Protein AF-A0A3M1DGY9-F1 (afdb_monomer_lite)

Radius of gyration: 20.1 Å; chains: 1; bounding box: 58×41×52 Å

Foldseek 3Di:
DVLLVVCQVVFPVVCPDPVLKFKDFADWDQAWFFDADPVRHGPDTHRDPCVRCCVPPVDNTFGADDPPDDQLNQQLVQLVVSCVVVVHDDAAQEEEEEEADPDDPPDLQVLLLVLLVADDPAAGWEKEDALPQPDPLQVLLQVLCCVVVNFAEAEAEDEPPPPPDDDPSVPVSNVVSVVVQVVQVVVVHGSHRHNYYYYYYYDDASQVSSCVSVVHDHNYYMYINDPSCRQVVQSVSQVSNDDPHWYKYKYWDNCQVVFPSHDPPTDRHHTMMIIHTD

Secondary structure (DSSP, 8-state):
-HHHHTTGGG--TT---GGGSEEE---B----EEEE-TTS-EEEEE---HHHHHHHH--S--B---TT--HHHHHHHHHHHHHHHTT--S--SEEEEE---TT-SS-HHHHHHHHTT--S--EEEEEEEETT--S-HHHHHHHHHHHHH-S-EEEEEE-GGGGSS---HHHHHHHHHHHHHHHHHHTT--GGG-SEEEEEEEE--HHHHHHHHHT---SEEEEEE-GGGHHHHHHHHHHHH-SSS-EEEEEEE-GGGT--SS-TTS-----EEEEEE-

pLDDT: mean 71.38, std 17.64, range [25.98, 92.12]

Structure (mmCIF, N/CA/C/O backbone):
data_AF-A0A3M1DGY9-F1
#
_entry.id   AF-A0A3M1DGY9-F1
#
loop_
_atom_site.group_PDB
_atom_site.id
_atom_site.type_symbol
_atom_site.label_atom_id
_atom_site.label_alt_id
_atom_site.label_comp_id
_atom_site.label_asym_id
_atom_site.label_entity_id
_atom_site.label_seq_id
_atom_site.pdbx_PDB_ins_code
_atom_site.Cartn_x
_atom_site.Cartn_y
_atom_site.Cartn_z
_atom_site.occupancy
_atom_site.B_iso_or_equiv
_atom_site.auth_seq_id
_atom_site.auth_comp_id
_atom_site.auth_asym_id
_atom_site.auth_atom_id
_atom_site.pdbx_PDB_model_num
ATOM 1 N N . MET A 1 1 ? 8.106 -17.750 -7.209 1.00 28.86 1 MET A N 1
ATOM 2 C CA . MET A 1 1 ? 7.302 -18.811 -6.549 1.00 28.86 1 MET A CA 1
ATOM 3 C C . MET A 1 1 ? 7.517 -18.912 -5.036 1.00 28.86 1 MET A C 1
ATOM 5 O O . MET A 1 1 ? 6.523 -18.938 -4.327 1.00 28.86 1 MET A O 1
ATOM 9 N N . ALA A 1 2 ? 8.750 -18.928 -4.507 1.00 25.98 2 ALA A N 1
ATOM 10 C CA . ALA A 1 2 ? 8.983 -19.139 -3.065 1.00 25.98 2 ALA A CA 1
ATOM 11 C C . ALA A 1 2 ? 8.449 -18.021 -2.136 1.00 25.98 2 ALA A C 1
ATOM 13 O O . ALA A 1 2 ? 7.929 -18.325 -1.069 1.00 25.98 2 ALA A O 1
ATOM 14 N N . ALA A 1 3 ? 8.498 -16.747 -2.551 1.00 29.44 3 ALA A N 1
ATOM 15 C CA . ALA A 1 3 ? 7.950 -15.634 -1.760 1.00 29.44 3 ALA A CA 1
ATOM 16 C C . ALA A 1 3 ? 6.406 -15.625 -1.699 1.00 29.44 3 ALA A C 1
ATOM 18 O O . ALA A 1 3 ? 5.831 -15.159 -0.725 1.00 29.44 3 ALA A O 1
ATOM 19 N N . ILE A 1 4 ? 5.739 -16.192 -2.713 1.00 32.53 4 ILE A N 1
ATOM 20 C CA . ILE A 1 4 ? 4.270 -16.222 -2.847 1.00 32.53 4 ILE A CA 1
ATOM 21 C C . ILE A 1 4 ? 3.666 -17.394 -2.057 1.00 32.53 4 ILE A C 1
ATOM 23 O O . ILE A 1 4 ? 2.615 -17.250 -1.440 1.00 32.53 4 ILE A O 1
ATOM 27 N N . LEU A 1 5 ? 4.366 -18.533 -1.979 1.00 29.91 5 LEU A N 1
ATOM 28 C CA . LEU A 1 5 ? 3.960 -19.673 -1.142 1.00 29.91 5 LEU A CA 1
ATOM 29 C C . LEU A 1 5 ? 3.911 -19.329 0.358 1.00 29.91 5 LEU A C 1
ATOM 31 O O . LEU A 1 5 ? 3.117 -19.915 1.088 1.00 29.91 5 LEU A O 1
ATOM 35 N N . ALA A 1 6 ? 4.710 -18.358 0.812 1.00 34.09 6 ALA A N 1
ATOM 36 C CA . ALA A 1 6 ? 4.677 -17.876 2.193 1.00 34.09 6 ALA A CA 1
ATOM 37 C C . ALA A 1 6 ? 3.457 -16.981 2.506 1.00 34.09 6 ALA A C 1
ATOM 39 O O . ALA A 1 6 ? 3.065 -16.889 3.665 1.00 34.09 6 ALA A O 1
ATOM 40 N N . LEU A 1 7 ? 2.840 -16.354 1.493 1.00 39.00 7 LEU A N 1
ATOM 41 C CA . LEU A 1 7 ? 1.649 -15.506 1.650 1.00 39.00 7 LEU A CA 1
ATOM 42 C C . LEU A 1 7 ? 0.358 -16.322 1.785 1.00 39.00 7 LEU A C 1
ATOM 44 O O . LEU A 1 7 ? -0.551 -15.888 2.484 1.00 39.00 7 LEU A O 1
ATOM 48 N N . ALA A 1 8 ? 0.289 -17.520 1.192 1.00 39.06 8 ALA A N 1
ATOM 49 C CA . ALA A 1 8 ? -0.916 -18.358 1.187 1.00 39.06 8 ALA A CA 1
ATOM 50 C C . ALA A 1 8 ? -1.440 -18.733 2.582 1.00 39.06 8 ALA A C 1
ATOM 52 O O . ALA A 1 8 ? -2.638 -18.930 2.756 1.00 39.06 8 ALA A O 1
ATOM 53 N N . SER A 1 9 ? -0.561 -18.818 3.583 1.00 38.72 9 SER A N 1
ATOM 54 C CA . SER A 1 9 ? -0.932 -19.137 4.967 1.00 38.72 9 SER A CA 1
ATOM 55 C C . SER A 1 9 ? -1.488 -17.945 5.758 1.00 38.72 9 SER A C 1
ATOM 57 O O . SER A 1 9 ? -1.929 -18.136 6.888 1.00 38.72 9 SER A O 1
ATOM 59 N N . HIS A 1 10 ? -1.460 -16.737 5.184 1.00 46.88 10 HIS A N 1
ATOM 60 C CA . HIS A 1 10 ? -1.904 -15.483 5.807 1.00 46.88 10 HIS A CA 1
ATOM 61 C C . HIS A 1 10 ? -2.983 -14.759 4.980 1.00 46.88 10 HIS A C 1
ATOM 63 O O . HIS A 1 10 ? -3.322 -13.619 5.285 1.00 46.88 10 HIS A O 1
ATOM 69 N N . LEU A 1 11 ? -3.518 -15.391 3.929 1.00 44.31 11 LEU A N 1
ATOM 70 C CA . LEU A 1 11 ? -4.590 -14.806 3.128 1.00 44.31 11 LEU A CA 1
ATOM 71 C C . LEU A 1 11 ? -5.904 -14.778 3.938 1.00 44.31 11 LEU A C 1
ATOM 73 O O . LEU A 1 11 ? -6.247 -15.784 4.568 1.00 44.31 11 LEU A O 1
ATOM 77 N N . PRO A 1 12 ? -6.655 -13.659 3.940 1.00 45.09 12 PRO A N 1
ATOM 78 C CA . PRO A 1 12 ? -7.987 -13.623 4.535 1.00 45.09 12 PRO A CA 1
ATOM 79 C C . PRO A 1 12 ? -8.908 -14.638 3.840 1.00 45.09 12 PRO A C 1
ATOM 81 O O . PRO A 1 12 ? -8.746 -14.925 2.657 1.00 45.09 12 PRO A O 1
ATOM 84 N N . ALA A 1 13 ? -9.900 -15.169 4.565 1.00 44.44 13 ALA A N 1
ATOM 85 C CA . ALA A 1 13 ? -10.781 -16.255 4.103 1.00 44.44 13 ALA A CA 1
ATOM 86 C C . ALA A 1 13 ? -11.574 -15.956 2.805 1.00 44.44 13 ALA A C 1
ATOM 88 O O . ALA A 1 13 ? -12.206 -16.855 2.245 1.00 44.44 13 ALA A O 1
ATOM 89 N N . THR A 1 14 ? -11.561 -14.706 2.337 1.00 41.22 14 THR A N 1
ATOM 90 C CA . THR A 1 14 ? -12.157 -14.255 1.074 1.00 41.22 14 THR A CA 1
ATOM 91 C C . THR A 1 14 ? -11.274 -14.509 -0.152 1.00 41.22 14 THR A C 1
ATOM 93 O O . THR A 1 14 ? -11.821 -14.633 -1.243 1.00 41.22 14 THR A O 1
ATOM 96 N N . VAL A 1 15 ? -9.958 -14.694 0.010 1.00 38.66 15 VAL A N 1
ATOM 97 C CA . VAL A 1 15 ? -9.028 -15.090 -1.065 1.00 38.66 15 VAL A CA 1
ATOM 98 C C . VAL A 1 15 ? -8.783 -16.592 -0.941 1.00 38.66 15 VAL A C 1
ATOM 100 O O . VAL A 1 15 ? -8.065 -17.046 -0.049 1.00 38.66 15 VAL A O 1
ATOM 103 N N . ARG A 1 16 ? -9.457 -17.395 -1.772 1.00 42.09 16 ARG A N 1
ATOM 104 C CA . ARG A 1 16 ? -9.588 -18.842 -1.527 1.00 42.09 16 ARG A CA 1
ATOM 105 C C . ARG A 1 16 ? -8.387 -19.634 -2.026 1.00 42.09 16 ARG A C 1
ATOM 107 O O . ARG A 1 16 ? -8.105 -20.686 -1.456 1.00 42.09 16 ARG A O 1
ATOM 114 N N . THR A 1 17 ? -7.660 -19.144 -3.034 1.00 38.53 17 THR A N 1
ATOM 115 C CA . THR A 1 17 ? -6.402 -19.754 -3.502 1.00 38.53 17 THR A CA 1
ATOM 116 C C . THR A 1 17 ? -5.450 -18.714 -4.114 1.00 38.53 17 THR A C 1
ATOM 118 O O . THR A 1 17 ? -5.869 -17.632 -4.509 1.00 38.53 17 THR A O 1
ATOM 121 N N . ILE A 1 18 ? -4.155 -19.044 -4.245 1.00 40.16 18 ILE A N 1
ATOM 122 C CA . ILE A 1 18 ? -3.165 -18.235 -4.998 1.00 40.16 18 ILE A CA 1
ATOM 123 C C . ILE A 1 18 ? -3.617 -17.981 -6.455 1.00 40.16 18 ILE A C 1
ATOM 125 O O . ILE A 1 18 ? -3.163 -17.022 -7.074 1.00 40.16 18 ILE A O 1
ATOM 129 N N . GLU A 1 19 ? -4.515 -18.811 -6.994 1.00 37.75 19 GLU A N 1
ATOM 130 C CA . GLU A 1 19 ? -5.029 -18.732 -8.368 1.00 37.75 19 GLU A CA 1
ATOM 131 C C . GLU A 1 19 ? -5.915 -17.492 -8.608 1.00 37.75 19 GLU A C 1
ATOM 133 O O . GLU A 1 19 ? -6.067 -17.082 -9.757 1.00 37.75 19 GLU A O 1
ATOM 138 N N . ASP A 1 20 ? -6.395 -16.840 -7.537 1.00 43.94 20 ASP A N 1
ATOM 139 C CA . ASP A 1 20 ? -7.150 -15.578 -7.590 1.00 43.94 20 ASP A CA 1
ATOM 140 C C . ASP A 1 20 ? -6.247 -14.344 -7.844 1.00 43.94 20 ASP A C 1
ATOM 142 O O . ASP A 1 20 ? -6.743 -13.258 -8.150 1.00 43.94 20 ASP A O 1
ATOM 146 N N . ILE A 1 21 ? -4.916 -14.484 -7.716 1.00 51.25 21 ILE A N 1
ATOM 147 C CA . ILE A 1 21 ? -3.939 -13.407 -7.953 1.00 51.25 21 ILE A CA 1
ATOM 148 C C . ILE A 1 21 ? -3.463 -13.483 -9.399 1.00 51.25 21 ILE A C 1
ATOM 150 O O . ILE A 1 21 ? -2.668 -14.356 -9.758 1.00 51.25 21 ILE A O 1
ATOM 154 N N . ILE A 1 22 ? -3.898 -12.538 -10.234 1.00 53.75 22 ILE A N 1
ATOM 155 C CA . ILE A 1 22 ? -3.540 -12.577 -11.654 1.00 53.75 22 ILE A CA 1
ATOM 156 C C . ILE A 1 22 ? -2.384 -11.646 -11.972 1.00 53.75 22 ILE A C 1
ATOM 158 O O . ILE A 1 22 ? -2.516 -10.424 -11.947 1.00 53.75 22 ILE A O 1
ATOM 162 N N . GLU A 1 23 ? -1.258 -12.263 -12.328 1.00 54.09 23 GLU A N 1
ATOM 163 C CA . GLU A 1 23 ? -0.036 -11.581 -12.731 1.00 54.09 23 GLU A CA 1
ATOM 164 C C . GLU A 1 23 ? -0.118 -11.090 -14.185 1.00 54.09 23 GLU A C 1
ATOM 166 O O . GLU A 1 23 ? -0.581 -11.786 -15.103 1.00 54.09 23 GLU A O 1
ATOM 171 N N . ILE A 1 24 ? 0.369 -9.874 -14.416 1.00 50.56 24 ILE A N 1
ATOM 172 C CA . ILE A 1 24 ? 0.599 -9.329 -15.749 1.00 50.56 24 ILE A CA 1
ATOM 173 C C . ILE A 1 24 ? 2.067 -9.088 -15.944 1.00 50.56 24 ILE A C 1
ATOM 175 O O . ILE A 1 24 ? 2.745 -8.443 -15.148 1.00 50.56 24 ILE A O 1
ATOM 179 N N . VAL A 1 25 ? 2.526 -9.673 -17.038 1.00 43.44 25 VAL A N 1
ATOM 180 C CA . VAL A 1 25 ? 3.912 -9.981 -17.267 1.00 43.44 25 VAL A CA 1
ATOM 181 C C . VAL A 1 25 ? 4.252 -9.666 -18.711 1.00 43.44 25 VAL A C 1
ATOM 183 O O . VAL A 1 25 ? 3.783 -10.350 -19.618 1.00 43.44 25 VAL A O 1
ATOM 186 N N . ASN A 1 26 ? 5.109 -8.663 -18.900 1.00 38.91 26 ASN A N 1
ATOM 187 C CA . ASN A 1 26 ? 5.692 -8.327 -20.197 1.00 38.91 26 ASN A CA 1
ATOM 188 C C . ASN A 1 26 ? 7.094 -8.928 -20.391 1.00 38.91 26 ASN A C 1
ATOM 190 O O . ASN A 1 26 ? 7.531 -9.786 -19.618 1.00 38.91 26 ASN A O 1
ATOM 194 N N . GLU A 1 27 ? 7.725 -8.599 -21.519 1.00 36.91 27 GLU A N 1
ATOM 195 C CA . GLU A 1 27 ? 8.801 -9.355 -22.169 1.00 36.91 27 GLU A CA 1
ATOM 196 C C . GLU A 1 27 ? 10.150 -9.409 -21.419 1.00 36.91 27 GLU A C 1
ATOM 198 O O . GLU A 1 27 ? 10.508 -8.557 -20.599 1.00 36.91 27 GLU A O 1
ATOM 203 N N . ARG A 1 28 ? 10.926 -10.449 -21.752 1.00 44.56 28 ARG A N 1
ATOM 204 C CA . ARG A 1 28 ? 12.216 -10.826 -21.150 1.00 44.56 28 ARG A CA 1
ATOM 205 C C . ARG A 1 28 ? 13.351 -9.900 -21.592 1.00 44.56 28 ARG A C 1
ATOM 207 O O . ARG A 1 28 ? 13.593 -9.773 -22.787 1.00 44.56 28 ARG A O 1
ATOM 214 N N . HIS A 1 29 ? 14.119 -9.359 -20.644 1.00 42.72 29 HIS A N 1
ATOM 215 C CA . HIS A 1 29 ? 15.300 -8.542 -20.957 1.00 42.72 29 HIS A CA 1
ATOM 216 C C . HIS A 1 29 ? 16.497 -8.832 -20.031 1.00 42.72 29 HIS A C 1
ATOM 218 O O . HIS A 1 29 ? 16.381 -8.834 -18.802 1.00 42.72 29 HIS A O 1
ATOM 224 N N . GLY A 1 30 ? 17.681 -9.017 -20.627 1.00 40.84 30 GLY A N 1
ATOM 225 C CA . GLY A 1 30 ? 18.968 -9.048 -19.919 1.00 40.84 30 GLY A CA 1
ATOM 226 C C . GLY A 1 30 ? 19.451 -7.632 -19.579 1.00 40.84 30 GLY A C 1
ATOM 227 O O . GLY A 1 30 ? 19.295 -6.720 -20.383 1.00 40.84 30 GLY A O 1
ATOM 228 N N . GLY A 1 31 ? 19.993 -7.425 -18.374 1.00 45.50 31 GLY A N 1
ATOM 229 C CA . GLY A 1 31 ? 20.541 -6.133 -17.929 1.00 45.50 31 GLY A CA 1
ATOM 230 C C . GLY A 1 31 ? 22.064 -6.055 -18.035 1.00 45.50 31 GLY A C 1
ATOM 231 O O . GLY A 1 31 ? 22.749 -7.066 -17.899 1.00 45.50 31 GLY A O 1
ATOM 232 N N . VAL A 1 32 ? 22.590 -4.848 -18.244 1.00 45.50 32 VAL A N 1
ATOM 233 C CA . VAL A 1 32 ? 24.024 -4.519 -18.168 1.00 45.50 32 VAL A CA 1
ATOM 234 C C . VAL A 1 32 ? 24.266 -3.751 -16.860 1.00 45.50 32 VAL A C 1
ATOM 236 O O . VAL A 1 32 ? 23.439 -2.917 -16.510 1.00 45.50 32 VAL A O 1
ATOM 239 N N . GLN A 1 33 ? 25.353 -4.039 -16.135 1.00 48.16 33 GLN A N 1
ATOM 240 C CA . GLN A 1 33 ? 25.795 -3.282 -14.951 1.00 48.16 33 GLN A CA 1
ATOM 241 C C . GLN A 1 33 ? 27.160 -2.624 -15.220 1.00 48.16 33 GLN A C 1
ATOM 243 O O . GLN A 1 33 ? 27.853 -2.980 -16.176 1.00 48.16 33 GLN A O 1
ATOM 248 N N . HIS A 1 34 ? 27.589 -1.684 -14.381 1.00 43.75 34 HIS A N 1
ATOM 249 C CA . HIS A 1 34 ? 28.900 -1.039 -14.486 1.00 43.75 34 HIS A CA 1
ATOM 250 C C . HIS A 1 34 ? 29.688 -1.190 -13.168 1.00 43.75 34 HIS A C 1
ATOM 252 O O . HIS A 1 34 ? 29.138 -1.112 -12.082 1.00 43.75 34 HIS A O 1
ATOM 258 N N . GLN A 1 35 ? 30.996 -1.446 -13.240 1.00 44.69 35 GLN A N 1
ATOM 259 C CA . GLN A 1 35 ? 31.923 -1.420 -12.101 1.00 44.69 35 GLN A CA 1
ATOM 260 C C . GLN A 1 35 ? 32.601 -0.055 -12.018 1.00 44.69 35 GLN A C 1
ATOM 262 O O . GLN A 1 35 ? 33.102 0.434 -13.032 1.00 44.69 35 GLN A O 1
ATOM 267 N N . TYR A 1 36 ? 32.694 0.503 -10.811 1.00 43.31 36 TYR A N 1
ATOM 268 C CA . TYR A 1 36 ? 33.221 1.846 -10.550 1.00 43.31 36 TYR A CA 1
ATOM 269 C C . TYR A 1 36 ? 34.572 1.792 -9.848 1.00 43.31 36 TYR A C 1
ATOM 271 O O . TYR A 1 36 ? 34.866 0.870 -9.083 1.00 43.31 36 TYR A O 1
ATOM 279 N N . ALA A 1 37 ? 35.410 2.783 -10.124 1.00 44.56 37 ALA A N 1
ATOM 280 C CA . ALA A 1 37 ? 36.566 3.094 -9.304 1.00 44.56 37 ALA A CA 1
ATOM 281 C C . ALA A 1 37 ? 36.130 3.880 -8.045 1.00 44.56 37 ALA A C 1
ATOM 283 O O . ALA A 1 37 ? 35.026 4.423 -8.010 1.00 44.56 37 ALA A O 1
ATOM 284 N N . PRO A 1 38 ? 36.975 3.951 -6.998 1.00 42.12 38 PRO A N 1
ATOM 285 C CA . PRO A 1 38 ? 36.651 4.659 -5.752 1.00 42.12 38 PRO A CA 1
ATOM 286 C C . PRO A 1 38 ? 36.326 6.152 -5.919 1.00 42.12 38 PRO A C 1
ATOM 288 O O . PRO A 1 38 ? 35.745 6.748 -5.021 1.00 42.12 38 PRO A O 1
ATOM 291 N N . ASP A 1 39 ? 36.707 6.749 -7.049 1.00 52.81 39 ASP A N 1
ATOM 292 C CA . ASP A 1 39 ? 36.435 8.141 -7.418 1.00 52.81 39 ASP A CA 1
ATOM 293 C C . ASP A 1 39 ? 35.115 8.329 -8.192 1.00 52.81 39 ASP A C 1
ATOM 295 O O . ASP A 1 39 ? 34.809 9.437 -8.626 1.00 52.81 39 ASP A O 1
ATOM 299 N N . GLY A 1 40 ? 34.335 7.260 -8.382 1.00 41.16 40 GLY A N 1
ATOM 300 C CA . GLY A 1 40 ? 33.069 7.294 -9.114 1.00 41.16 40 GLY A CA 1
ATOM 301 C C . GLY A 1 40 ? 33.211 7.229 -10.638 1.00 41.16 40 GLY A C 1
ATOM 302 O O . GLY A 1 40 ? 32.208 7.333 -11.341 1.00 41.16 40 GLY A O 1
ATOM 303 N N . SER A 1 41 ? 34.414 7.020 -11.183 1.00 43.62 41 SER A N 1
ATOM 304 C CA . SER A 1 41 ? 34.592 6.794 -12.622 1.00 43.62 41 SER A CA 1
ATOM 305 C C . SER A 1 41 ? 34.248 5.350 -13.024 1.00 43.62 41 SER A C 1
ATOM 307 O O . SER A 1 41 ? 34.506 4.396 -12.284 1.00 43.62 41 SER A O 1
ATOM 309 N N . ILE A 1 42 ? 33.654 5.162 -14.212 1.00 48.12 42 ILE A N 1
ATOM 310 C CA . ILE A 1 42 ? 33.321 3.826 -14.736 1.00 48.12 42 ILE A CA 1
ATOM 311 C C . ILE A 1 42 ? 34.621 3.091 -15.073 1.00 48.12 42 ILE A C 1
ATOM 313 O O . ILE A 1 42 ? 35.317 3.425 -16.029 1.00 48.12 42 ILE A O 1
ATOM 317 N N . LYS A 1 43 ? 34.928 2.047 -14.304 1.00 46.06 43 LYS A N 1
ATOM 318 C CA . LYS A 1 43 ? 36.113 1.200 -14.474 1.00 46.06 43 LYS A CA 1
ATOM 319 C C . LYS A 1 43 ? 35.896 0.119 -15.529 1.00 46.06 43 LYS A C 1
ATOM 321 O O . LYS A 1 43 ? 36.828 -0.237 -16.249 1.00 46.06 43 LYS A O 1
ATOM 326 N N . LYS A 1 44 ? 34.684 -0.441 -15.603 1.00 51.53 44 LYS A N 1
ATOM 327 C CA . LYS A 1 44 ? 34.325 -1.480 -16.578 1.00 51.53 44 LYS A CA 1
ATOM 328 C C . LYS A 1 44 ? 32.812 -1.623 -16.696 1.00 51.53 44 LYS A C 1
ATOM 330 O O . LYS A 1 44 ? 32.147 -1.836 -15.694 1.00 51.53 44 LYS A O 1
ATOM 335 N N . THR A 1 45 ? 32.267 -1.618 -17.905 1.00 48.22 45 THR A N 1
ATOM 336 C CA . THR A 1 45 ? 30.906 -2.123 -18.139 1.00 48.22 45 THR A CA 1
ATOM 337 C C . THR A 1 45 ? 30.917 -3.643 -17.984 1.00 48.22 45 THR A C 1
ATOM 339 O O . THR A 1 45 ? 31.645 -4.340 -18.693 1.00 48.22 45 THR A O 1
ATOM 342 N N . VAL A 1 46 ? 30.159 -4.167 -17.027 1.00 55.50 46 VAL A N 1
ATOM 343 C CA . VAL A 1 46 ? 30.060 -5.595 -16.729 1.00 55.50 46 VAL A CA 1
ATOM 344 C C . VAL A 1 46 ? 28.617 -6.029 -16.908 1.00 55.50 46 VAL A C 1
ATOM 346 O O . VAL A 1 46 ? 27.765 -5.776 -16.069 1.00 55.50 46 VAL A O 1
ATOM 349 N N . THR A 1 47 ? 28.333 -6.762 -17.976 1.00 56.66 47 THR A N 1
ATOM 350 C CA . THR A 1 47 ? 27.110 -7.564 -18.024 1.00 56.66 47 THR A CA 1
ATOM 351 C C . THR A 1 47 ? 27.265 -8.690 -16.999 1.00 56.66 47 THR A C 1
ATOM 353 O O . THR A 1 47 ? 28.157 -9.530 -17.172 1.00 56.66 47 THR A O 1
ATOM 356 N N . PRO A 1 48 ? 26.478 -8.715 -15.908 1.00 61.62 48 PRO A N 1
ATOM 357 C CA . PRO A 1 48 ? 26.620 -9.748 -14.895 1.00 61.62 48 PRO A CA 1
ATOM 358 C C . PRO A 1 48 ? 26.303 -11.095 -15.534 1.00 61.62 48 PRO A C 1
ATOM 360 O O . PRO A 1 48 ? 25.333 -11.233 -16.281 1.00 61.62 48 PRO A O 1
ATOM 363 N N . THR A 1 49 ? 27.122 -12.108 -15.263 1.00 64.06 49 THR A N 1
ATOM 364 C CA . THR A 1 49 ? 26.813 -13.448 -15.762 1.00 64.06 49 THR A CA 1
ATOM 365 C C . THR A 1 49 ? 25.548 -13.955 -15.076 1.00 64.06 49 THR A C 1
ATOM 367 O O . THR A 1 49 ? 25.319 -13.678 -13.897 1.00 64.06 49 THR A O 1
ATOM 370 N N . ARG A 1 50 ? 24.744 -14.763 -15.778 1.00 65.75 50 ARG A N 1
ATOM 371 C CA . ARG A 1 50 ? 23.566 -15.431 -15.192 1.00 65.75 50 ARG A CA 1
ATOM 372 C C . ARG A 1 50 ? 23.897 -16.111 -13.857 1.00 65.75 50 ARG A C 1
ATOM 374 O O . ARG A 1 50 ? 23.116 -16.038 -12.919 1.00 65.75 50 ARG A O 1
ATOM 381 N N . ALA A 1 51 ? 25.079 -16.724 -13.750 1.00 66.69 51 ALA A N 1
ATOM 382 C CA . ALA A 1 51 ? 25.545 -17.362 -12.521 1.00 66.69 51 ALA A CA 1
ATOM 383 C C . ALA A 1 51 ? 25.737 -16.371 -11.357 1.00 66.69 51 ALA A C 1
ATOM 385 O O . ALA A 1 51 ? 25.396 -16.701 -10.226 1.00 66.69 51 ALA A O 1
ATOM 386 N N . ALA A 1 52 ? 26.246 -15.162 -11.614 1.00 66.62 52 ALA A N 1
ATOM 387 C CA . ALA A 1 52 ? 26.392 -14.126 -10.592 1.00 66.62 52 ALA A CA 1
ATOM 388 C C . ALA A 1 52 ? 25.030 -13.566 -10.152 1.00 66.62 52 ALA A C 1
ATOM 390 O O . ALA A 1 52 ? 24.782 -13.451 -8.953 1.00 66.62 52 ALA A O 1
ATOM 391 N N . ILE A 1 53 ? 24.128 -13.307 -11.106 1.00 65.50 53 ILE A N 1
ATOM 392 C CA . ILE A 1 53 ? 22.753 -12.850 -10.834 1.00 65.50 53 ILE A CA 1
ATOM 393 C C . ILE A 1 53 ? 22.022 -13.870 -9.952 1.00 65.50 53 ILE A C 1
ATOM 395 O O . ILE A 1 53 ? 21.484 -13.516 -8.904 1.00 65.50 53 ILE A O 1
ATOM 399 N N . MET A 1 54 ? 22.075 -15.151 -10.322 1.00 63.75 54 MET A N 1
ATOM 400 C CA . MET A 1 54 ? 21.465 -16.228 -9.542 1.00 63.75 54 MET A CA 1
ATOM 401 C C . MET A 1 54 ? 22.097 -16.379 -8.160 1.00 63.75 54 MET A C 1
ATOM 403 O O . MET A 1 54 ? 21.381 -16.531 -7.177 1.00 63.75 54 MET A O 1
ATOM 407 N N . LYS A 1 55 ? 23.430 -16.321 -8.063 1.00 69.50 55 LYS A N 1
ATOM 408 C CA . LYS A 1 55 ? 24.148 -16.519 -6.798 1.00 69.50 55 LYS A CA 1
ATOM 409 C C . LYS A 1 55 ? 23.840 -15.435 -5.765 1.00 69.50 55 LYS A C 1
ATOM 411 O O . LYS A 1 55 ? 23.724 -15.758 -4.588 1.00 69.50 55 LYS A O 1
ATOM 416 N N . PHE A 1 56 ? 23.771 -14.173 -6.186 1.00 62.06 56 PHE A N 1
ATOM 417 C CA . PHE A 1 56 ? 23.632 -13.045 -5.261 1.00 62.06 56 PHE A CA 1
ATOM 418 C C . PHE A 1 56 ? 22.189 -12.577 -5.082 1.00 62.06 56 PHE A C 1
ATOM 420 O O . PHE A 1 56 ? 21.844 -12.128 -3.995 1.00 62.06 56 PHE A O 1
ATOM 427 N N . MET A 1 57 ? 21.349 -12.694 -6.114 1.00 63.69 57 MET A N 1
ATOM 428 C CA . MET A 1 57 ? 19.980 -12.164 -6.088 1.00 63.69 57 MET A CA 1
ATOM 429 C C . MET A 1 57 ? 18.904 -13.242 -6.231 1.00 63.69 57 MET A C 1
ATOM 431 O O . MET A 1 57 ? 17.741 -12.969 -5.959 1.00 63.69 57 MET A O 1
ATOM 435 N N . GLY A 1 58 ? 19.252 -14.457 -6.672 1.00 64.56 58 GLY A N 1
ATOM 436 C CA . GLY A 1 58 ? 18.273 -15.526 -6.903 1.00 64.56 58 GLY A CA 1
ATOM 437 C C . GLY A 1 58 ? 17.281 -15.236 -8.037 1.00 64.56 58 GLY A C 1
ATOM 438 O O . GLY A 1 58 ? 16.236 -15.878 -8.110 1.00 64.56 58 GLY A O 1
ATOM 439 N N . VAL A 1 59 ? 17.584 -14.267 -8.906 1.00 64.12 59 VAL A N 1
ATOM 440 C CA . VAL A 1 59 ? 16.711 -13.846 -10.010 1.00 64.12 59 VAL A CA 1
ATOM 441 C C . VAL A 1 59 ? 17.050 -14.640 -11.268 1.00 64.12 59 VAL A C 1
ATOM 443 O O . VAL A 1 59 ? 18.104 -14.443 -11.870 1.00 64.12 59 VAL A O 1
ATOM 446 N N . GLU A 1 60 ? 16.146 -15.530 -11.674 1.00 61.19 60 GLU A N 1
ATOM 447 C CA . GLU A 1 60 ? 16.313 -16.334 -12.891 1.00 61.19 60 GLU A CA 1
ATOM 448 C C . GLU A 1 60 ? 15.835 -15.605 -14.146 1.00 61.19 60 GLU A C 1
ATOM 450 O O . GLU A 1 60 ? 16.505 -15.629 -15.179 1.00 61.19 60 GLU A O 1
ATOM 455 N N . GLU A 1 61 ? 14.704 -14.914 -14.036 1.00 60.53 61 GLU A N 1
ATOM 456 C CA . GLU A 1 61 ? 14.121 -14.099 -15.093 1.00 60.53 61 GLU A CA 1
ATOM 457 C C . GLU A 1 61 ? 13.611 -12.787 -14.496 1.00 60.53 61 GLU A C 1
ATOM 459 O O . GLU A 1 61 ? 13.130 -12.748 -13.362 1.00 60.53 61 GLU A O 1
ATOM 464 N N . ARG A 1 62 ? 13.697 -11.710 -15.281 1.00 68.94 62 ARG A N 1
ATOM 465 C CA . ARG A 1 62 ? 13.053 -10.429 -14.987 1.00 68.94 62 ARG A CA 1
ATOM 466 C C . ARG A 1 62 ? 12.340 -9.916 -16.227 1.00 68.94 62 ARG A C 1
ATOM 468 O O . ARG A 1 62 ? 12.725 -10.231 -17.358 1.00 68.94 62 ARG A O 1
ATOM 475 N N . ARG A 1 63 ? 11.310 -9.120 -15.993 1.00 69.00 63 ARG A N 1
ATOM 476 C CA . ARG A 1 63 ? 10.424 -8.575 -17.019 1.00 69.00 63 ARG A CA 1
ATOM 477 C C . ARG A 1 63 ? 10.475 -7.061 -16.956 1.00 69.00 63 ARG A C 1
ATOM 479 O O . ARG A 1 63 ? 10.677 -6.522 -15.874 1.00 69.00 63 ARG A O 1
ATOM 486 N N . ILE A 1 64 ? 10.381 -6.406 -18.106 1.00 69.38 64 ILE A N 1
ATOM 487 C CA . ILE A 1 64 ? 10.538 -4.952 -18.221 1.00 69.38 64 ILE A CA 1
ATOM 488 C C . ILE A 1 64 ? 9.319 -4.386 -18.940 1.00 69.38 64 ILE A C 1
ATOM 490 O O . ILE A 1 64 ? 8.928 -4.894 -19.992 1.00 69.38 64 ILE A O 1
ATOM 494 N N . ALA A 1 65 ? 8.728 -3.344 -18.365 1.00 67.94 65 ALA A N 1
ATOM 495 C CA . ALA A 1 65 ? 7.571 -2.658 -18.908 1.00 67.94 65 ALA A CA 1
ATOM 496 C C . ALA A 1 65 ? 7.948 -1.876 -20.175 1.00 67.94 65 ALA A C 1
ATOM 498 O O . ALA A 1 65 ? 8.913 -1.101 -20.192 1.00 67.94 65 ALA A O 1
ATOM 499 N N . GLY A 1 66 ? 7.154 -2.035 -21.232 1.00 71.12 66 GLY A N 1
ATOM 500 C CA . GLY A 1 66 ? 7.340 -1.355 -22.509 1.00 71.12 66 GLY A CA 1
ATOM 501 C C . GLY A 1 66 ? 7.200 0.164 -22.385 1.00 71.12 66 GLY A C 1
ATOM 502 O O . GLY A 1 66 ? 6.615 0.676 -21.438 1.00 71.12 66 GLY A O 1
ATOM 503 N N . LYS A 1 67 ? 7.707 0.921 -23.366 1.00 70.06 67 LYS A N 1
ATOM 504 C CA . LYS A 1 67 ? 7.805 2.398 -23.315 1.00 70.06 67 LYS A CA 1
ATOM 505 C C . LYS A 1 67 ? 6.480 3.134 -23.018 1.00 70.06 67 LYS A C 1
ATOM 507 O O . LYS A 1 67 ? 6.521 4.250 -22.515 1.00 70.06 67 LYS A O 1
ATOM 512 N N . GLY A 1 68 ? 5.332 2.536 -23.344 1.00 72.00 68 GLY A N 1
ATOM 513 C CA . GLY A 1 68 ? 3.998 3.099 -23.088 1.00 72.00 68 GLY A CA 1
ATOM 514 C C . GLY A 1 68 ? 3.320 2.609 -21.805 1.00 72.00 68 GLY A C 1
ATOM 515 O O . GLY A 1 68 ? 2.227 3.067 -21.497 1.00 72.00 68 GLY A O 1
ATOM 516 N N . GLU A 1 69 ? 3.936 1.687 -21.068 1.00 74.00 69 GLU A N 1
ATOM 517 C CA . GLU A 1 69 ? 3.333 1.088 -19.879 1.00 74.00 69 GLU A CA 1
ATOM 518 C C . GLU A 1 69 ? 3.740 1.836 -18.612 1.00 74.00 69 GLU A C 1
ATOM 520 O O . GLU A 1 69 ? 4.916 2.101 -18.384 1.00 74.00 69 GLU A O 1
ATOM 525 N N . SER A 1 70 ? 2.769 2.172 -17.777 1.00 81.88 70 SER A N 1
ATOM 526 C CA . SER A 1 70 ? 2.920 2.738 -16.436 1.00 81.88 70 SER A CA 1
ATOM 527 C C . SER A 1 70 ? 2.415 1.767 -15.364 1.00 81.88 70 SER A C 1
ATOM 529 O O . SER A 1 70 ? 1.696 0.813 -15.684 1.00 81.88 70 SER A O 1
ATOM 531 N N . ASN A 1 71 ? 2.695 2.069 -14.088 1.00 83.06 71 ASN A N 1
ATOM 532 C CA . ASN A 1 71 ? 2.083 1.379 -12.944 1.00 83.06 71 ASN A CA 1
ATOM 533 C C . ASN A 1 71 ? 0.551 1.302 -13.080 1.00 83.06 71 ASN A C 1
ATOM 535 O O . ASN A 1 71 ? -0.051 0.257 -12.855 1.00 83.06 71 ASN A O 1
ATOM 539 N N . ALA A 1 72 ? -0.093 2.383 -13.523 1.00 84.12 72 ALA A N 1
ATOM 540 C CA . ALA A 1 72 ? -1.540 2.388 -13.708 1.00 84.12 72 ALA A CA 1
ATOM 541 C C . ALA A 1 72 ? -1.995 1.451 -14.835 1.00 84.12 72 ALA A C 1
ATOM 543 O O . ALA A 1 72 ? -2.962 0.720 -14.661 1.00 84.12 72 ALA A O 1
ATOM 544 N N . SER A 1 73 ? -1.298 1.423 -15.976 1.00 83.06 73 SER A N 1
ATOM 545 C CA . SER A 1 73 ? -1.685 0.551 -17.097 1.00 83.06 73 SER A CA 1
ATOM 546 C C . SER A 1 73 ? -1.476 -0.939 -16.802 1.00 83.06 73 SER A C 1
ATOM 548 O O . SER A 1 73 ? -2.333 -1.759 -17.129 1.00 83.06 73 SER A O 1
ATOM 550 N N . LEU A 1 74 ? -0.376 -1.296 -16.127 1.00 79.62 74 LEU A N 1
ATOM 551 C CA . LEU A 1 74 ? -0.115 -2.673 -15.712 1.00 79.62 74 LEU A CA 1
ATOM 552 C C . LEU A 1 74 ? -1.133 -3.104 -14.646 1.00 79.62 74 LEU A C 1
ATOM 554 O O . LEU A 1 74 ? -1.732 -4.176 -14.757 1.00 79.62 74 LEU A O 1
ATOM 558 N N . GLY A 1 75 ? -1.396 -2.230 -13.669 1.00 81.00 75 GLY A N 1
ATOM 559 C CA . GLY A 1 75 ? -2.424 -2.434 -12.654 1.00 81.00 75 GLY A CA 1
ATOM 560 C C . GLY A 1 75 ? -3.839 -2.557 -13.228 1.00 81.00 75 GLY A C 1
ATOM 561 O O . GLY A 1 75 ? -4.588 -3.436 -12.808 1.00 81.00 75 GLY A O 1
ATOM 562 N N . TYR A 1 76 ? -4.191 -1.750 -14.232 1.00 86.56 76 TYR A N 1
ATOM 563 C CA . TYR A 1 76 ? -5.463 -1.828 -14.958 1.00 86.56 76 TYR A CA 1
ATOM 564 C C . TYR A 1 76 ? -5.670 -3.206 -15.568 1.00 86.56 76 TYR A C 1
ATOM 566 O O . TYR A 1 76 ? -6.694 -3.847 -15.332 1.00 86.56 76 TYR A O 1
ATOM 574 N N . HIS A 1 77 ? -4.684 -3.689 -16.319 1.00 81.56 77 HIS A N 1
ATOM 575 C CA . HIS A 1 77 ? -4.802 -4.994 -16.936 1.00 81.56 77 HIS A CA 1
ATOM 576 C C . HIS A 1 77 ? -4.930 -6.086 -15.854 1.00 81.56 77 HIS A C 1
ATOM 578 O O . HIS A 1 77 ? -5.719 -7.019 -16.022 1.00 81.56 77 HIS A O 1
ATOM 584 N N . ALA A 1 78 ? -4.188 -5.982 -14.740 1.00 80.75 78 ALA A N 1
ATOM 585 C CA . ALA A 1 78 ? -4.232 -6.974 -13.664 1.00 80.75 78 ALA A CA 1
ATOM 586 C C . ALA A 1 78 ? -5.624 -7.005 -13.026 1.00 80.75 78 ALA A C 1
ATOM 588 O O . ALA A 1 78 ? -6.216 -8.073 -12.872 1.00 80.75 78 ALA A O 1
ATOM 589 N N . ALA A 1 79 ? -6.188 -5.825 -12.768 1.00 84.19 79 ALA A N 1
ATOM 590 C CA . ALA A 1 79 ? -7.546 -5.662 -12.278 1.00 84.19 79 ALA A CA 1
ATOM 591 C C . ALA A 1 79 ? -8.595 -6.249 -13.230 1.00 84.19 79 ALA A C 1
ATOM 593 O O . ALA A 1 79 ? -9.480 -6.974 -12.780 1.00 84.19 79 ALA A O 1
ATOM 594 N N . GLN A 1 80 ? -8.488 -6.005 -14.543 1.00 85.12 80 GLN A N 1
ATOM 595 C CA . GLN A 1 80 ? -9.402 -6.598 -15.526 1.00 85.12 80 GLN A CA 1
ATOM 596 C C . GLN A 1 80 ? -9.389 -8.121 -15.464 1.00 85.12 80 GLN A C 1
ATOM 598 O O . GLN A 1 80 ? -10.446 -8.752 -15.496 1.00 85.12 80 GLN A O 1
ATOM 603 N N . LYS A 1 81 ? -8.197 -8.716 -15.373 1.00 80.75 81 LYS A N 1
ATOM 604 C CA . LYS A 1 81 ? -8.083 -10.166 -15.281 1.00 80.75 81 LYS A CA 1
ATOM 605 C C . LYS A 1 81 ? -8.667 -10.685 -13.968 1.00 80.75 81 LYS A C 1
ATOM 607 O O . LYS A 1 81 ? -9.424 -11.647 -14.020 1.00 80.75 81 LYS A O 1
ATOM 612 N N . ALA A 1 82 ? -8.377 -10.041 -12.833 1.00 80.81 82 ALA A N 1
ATOM 613 C CA . ALA A 1 82 ? -8.937 -10.409 -11.529 1.00 80.81 82 ALA A CA 1
ATOM 614 C C . ALA A 1 82 ? -10.476 -10.361 -11.529 1.00 80.81 82 ALA A C 1
ATOM 616 O O . ALA A 1 82 ? -11.128 -11.313 -11.105 1.00 80.81 82 ALA A O 1
ATOM 617 N N . LEU A 1 83 ? -11.067 -9.302 -12.092 1.00 84.19 83 LEU A N 1
ATOM 618 C CA . LEU A 1 83 ? -12.520 -9.173 -12.247 1.00 84.19 83 LEU A CA 1
ATOM 619 C C . LEU A 1 83 ? -13.109 -10.263 -13.153 1.00 84.19 83 LEU A C 1
ATOM 621 O O . LEU A 1 83 ? -14.120 -10.874 -12.805 1.00 84.19 83 LEU A O 1
ATOM 625 N N . ALA A 1 84 ? -12.469 -10.532 -14.296 1.00 84.19 84 ALA A N 1
ATOM 626 C CA . ALA A 1 84 ? -12.905 -11.570 -15.226 1.00 84.19 84 ALA A CA 1
ATOM 627 C C . ALA A 1 84 ? -12.829 -12.971 -14.601 1.00 84.19 84 ALA A C 1
ATOM 629 O O . ALA A 1 84 ? -13.748 -13.768 -14.771 1.00 84.19 84 ALA A O 1
ATOM 630 N N . HIS A 1 85 ? -11.766 -13.254 -13.848 1.00 80.19 85 HIS A N 1
ATOM 631 C CA . HIS A 1 85 ? -11.585 -14.514 -13.132 1.00 80.19 85 HIS A CA 1
ATOM 632 C C . HIS A 1 85 ? -12.628 -14.715 -12.035 1.00 80.19 85 HIS A C 1
ATOM 634 O O . HIS A 1 85 ? -13.218 -15.788 -11.944 1.00 80.19 85 HIS A O 1
ATOM 640 N N . ALA A 1 86 ? -12.932 -13.661 -11.274 1.00 81.19 86 ALA A N 1
ATOM 641 C CA . ALA A 1 86 ? -14.001 -13.677 -10.282 1.00 81.19 86 ALA A CA 1
ATOM 642 C C . ALA A 1 86 ? -15.411 -13.752 -10.904 1.00 81.19 86 ALA A C 1
ATOM 644 O O . ALA A 1 86 ? -16.393 -13.929 -10.181 1.00 81.19 86 ALA A O 1
ATOM 645 N N . GLY A 1 87 ? -15.544 -13.568 -12.225 1.00 87.38 87 GLY A N 1
ATOM 646 C CA . GLY A 1 87 ? -16.838 -13.437 -12.895 1.00 87.38 87 GLY A CA 1
ATOM 647 C C . GLY A 1 87 ? -17.664 -12.259 -12.361 1.00 87.38 87 GLY A C 1
ATOM 648 O O . GLY A 1 87 ? -18.894 -12.315 -12.377 1.00 87.38 87 GLY A O 1
ATOM 649 N N . TYR A 1 88 ? -17.005 -11.214 -11.844 1.00 86.25 88 TYR A N 1
ATOM 650 C CA . TYR A 1 88 ? -17.651 -10.126 -11.113 1.00 86.25 88 TYR A CA 1
ATOM 651 C C . TYR A 1 88 ? -17.787 -8.866 -11.973 1.00 86.25 88 TYR A C 1
ATOM 653 O O . TYR A 1 88 ? -16.800 -8.296 -12.433 1.00 86.25 88 TYR A O 1
ATOM 661 N N . ALA A 1 89 ? -19.025 -8.404 -12.148 1.00 87.69 89 ALA A N 1
ATOM 662 C CA . ALA A 1 89 ? -19.366 -7.171 -12.870 1.00 87.69 89 ALA A CA 1
ATOM 663 C C . ALA A 1 89 ? -20.194 -6.193 -12.011 1.00 87.69 89 ALA A C 1
ATOM 665 O O . ALA A 1 89 ? -20.834 -5.279 -12.530 1.00 87.69 89 ALA A O 1
ATOM 666 N N . GLY A 1 90 ? -20.244 -6.432 -10.697 1.00 88.06 90 GLY A N 1
ATOM 667 C CA . GLY A 1 90 ? -20.986 -5.609 -9.750 1.00 88.06 90 GLY A CA 1
ATOM 668 C C . GLY A 1 90 ? -20.227 -4.346 -9.318 1.00 88.06 90 GLY A C 1
ATOM 669 O O . GLY A 1 90 ? -19.093 -4.114 -9.737 1.00 88.06 90 GLY A O 1
ATOM 670 N N . PRO A 1 91 ? -20.838 -3.518 -8.456 1.00 87.62 91 PRO A N 1
ATOM 671 C CA . PRO A 1 91 ? -20.162 -2.371 -7.847 1.00 87.62 91 PRO A CA 1
ATOM 672 C C . PRO A 1 91 ? -18.977 -2.803 -6.967 1.00 87.62 91 PRO A C 1
ATOM 674 O O . PRO A 1 91 ? -18.980 -3.901 -6.417 1.00 87.62 91 PRO A O 1
ATOM 677 N N . ILE A 1 92 ? -17.987 -1.923 -6.815 1.00 88.12 92 ILE A N 1
ATOM 678 C CA . ILE A 1 92 ? -16.783 -2.112 -5.989 1.00 88.12 92 ILE A CA 1
ATOM 679 C C . ILE A 1 92 ? -16.764 -0.984 -4.949 1.00 88.12 92 ILE A C 1
ATOM 681 O O . ILE A 1 92 ? -16.990 0.177 -5.305 1.00 88.12 92 ILE A O 1
ATOM 685 N N . ASP A 1 93 ? -16.527 -1.306 -3.675 1.00 86.62 93 ASP A N 1
ATOM 686 C CA . ASP A 1 93 ? -16.532 -0.303 -2.595 1.00 86.62 93 ASP A CA 1
ATOM 687 C C . ASP A 1 93 ? -15.267 0.568 -2.626 1.00 86.62 93 ASP A C 1
ATOM 689 O O . ASP A 1 93 ? -15.327 1.783 -2.378 1.00 86.62 93 ASP A O 1
ATOM 693 N N . GLY A 1 94 ? -14.133 -0.025 -3.007 1.00 87.25 94 GLY A N 1
ATOM 694 C CA . GLY A 1 94 ? -12.877 0.697 -3.134 1.00 87.25 94 GLY A CA 1
ATOM 695 C C . GLY A 1 94 ? -11.764 -0.002 -3.907 1.00 87.25 94 GLY A C 1
ATOM 696 O O . GLY A 1 94 ? -11.802 -1.210 -4.130 1.00 87.25 94 GLY A O 1
ATOM 697 N N . THR A 1 95 ? -10.748 0.782 -4.272 1.00 88.06 95 THR A N 1
ATOM 698 C CA . THR A 1 95 ? -9.518 0.321 -4.929 1.00 88.06 95 THR A CA 1
ATOM 699 C C . THR A 1 95 ? -8.298 0.658 -4.077 1.00 88.06 95 THR A C 1
ATOM 701 O O . THR A 1 95 ? -8.040 1.823 -3.775 1.00 88.06 95 THR A O 1
ATOM 704 N N . ILE A 1 96 ? -7.507 -0.346 -3.713 1.00 90.38 96 ILE A N 1
ATOM 705 C CA . ILE A 1 96 ? -6.246 -0.169 -2.988 1.00 90.38 96 ILE A CA 1
ATOM 706 C C . ILE A 1 96 ? -5.110 -0.551 -3.927 1.00 90.38 96 ILE A C 1
ATOM 708 O O . ILE A 1 96 ? -5.010 -1.712 -4.319 1.00 90.38 96 ILE A O 1
ATOM 712 N N . CYS A 1 97 ? -4.240 0.397 -4.272 1.00 87.38 97 CYS A N 1
ATOM 713 C CA . CYS A 1 97 ? -3.042 0.093 -5.048 1.00 87.38 97 CYS A CA 1
ATOM 714 C C . CYS A 1 97 ? -1.810 0.047 -4.140 1.00 87.38 97 CYS A C 1
ATOM 716 O O . CYS A 1 97 ? -1.441 1.023 -3.507 1.00 87.38 97 CYS A O 1
ATOM 718 N N . THR A 1 98 ? -1.125 -1.078 -4.055 1.00 88.06 98 THR A N 1
ATOM 719 C CA . THR A 1 98 ? 0.087 -1.226 -3.254 1.00 88.06 98 THR A CA 1
ATOM 720 C C . THR A 1 98 ? 1.289 -1.000 -4.160 1.00 88.06 98 THR A C 1
ATOM 722 O O . THR A 1 98 ? 1.499 -1.766 -5.104 1.00 88.06 98 THR A O 1
ATOM 725 N N . THR A 1 99 ? 2.057 0.051 -3.885 1.00 82.12 99 THR A N 1
ATOM 726 C CA . THR A 1 99 ? 3.165 0.494 -4.736 1.00 82.12 99 THR A CA 1
ATOM 727 C C . THR A 1 99 ? 4.327 1.036 -3.907 1.00 82.12 99 THR A C 1
ATOM 729 O O . THR A 1 99 ? 4.146 1.541 -2.803 1.00 82.12 99 THR A O 1
ATOM 732 N N . VAL A 1 100 ? 5.544 0.955 -4.411 1.00 73.38 100 VAL A N 1
ATOM 733 C CA . VAL A 1 100 ? 6.707 1.677 -3.923 1.00 73.38 100 VAL A CA 1
ATOM 734 C C . VAL A 1 100 ? 6.560 3.152 -4.298 1.00 73.38 100 VAL A C 1
ATOM 736 O O . VAL A 1 100 ? 6.588 3.528 -5.464 1.00 73.38 100 VAL A O 1
ATOM 739 N N . ALA A 1 101 ? 6.372 4.031 -3.313 1.00 60.66 101 ALA A N 1
ATOM 740 C CA . ALA A 1 101 ? 6.486 5.458 -3.598 1.00 60.66 101 ALA A CA 1
ATOM 741 C C . ALA A 1 101 ? 7.910 5.742 -4.093 1.00 60.66 101 ALA A C 1
ATOM 743 O O . ALA A 1 101 ? 8.885 5.380 -3.428 1.00 60.66 101 ALA A O 1
ATOM 744 N N . THR A 1 102 ? 8.042 6.437 -5.220 1.00 50.97 102 THR A N 1
ATOM 745 C CA . THR A 1 102 ? 9.311 7.059 -5.598 1.00 50.97 102 THR A CA 1
ATOM 746 C C . THR A 1 102 ? 9.670 8.090 -4.521 1.00 50.97 102 THR A C 1
ATOM 748 O O . THR A 1 102 ? 8.992 9.113 -4.408 1.00 50.97 102 THR A O 1
ATOM 751 N N . GLY A 1 103 ? 10.699 7.826 -3.706 1.00 49.41 103 GLY A N 1
ATOM 752 C CA . GLY A 1 103 ? 11.385 8.884 -2.952 1.00 49.41 103 GLY A CA 1
ATOM 753 C C . GLY A 1 103 ? 11.650 8.705 -1.455 1.00 49.41 103 GLY A C 1
ATOM 754 O O . GLY A 1 103 ? 12.440 9.482 -0.940 1.00 49.41 103 GLY A O 1
ATOM 755 N N . THR A 1 104 ? 11.105 7.723 -0.729 1.00 54.28 104 THR A N 1
ATOM 756 C CA . THR A 1 104 ? 11.392 7.628 0.724 1.00 54.28 104 THR A CA 1
ATOM 757 C C . THR A 1 104 ? 11.404 6.196 1.246 1.00 54.28 104 THR A C 1
ATOM 759 O O . THR A 1 104 ? 10.392 5.660 1.695 1.00 54.28 104 THR A O 1
ATOM 762 N N . TYR A 1 105 ? 12.596 5.595 1.237 1.00 59.59 105 TYR A N 1
ATOM 763 C CA . TYR A 1 105 ? 12.912 4.396 2.011 1.00 59.59 105 TYR A CA 1
ATOM 764 C C . TYR A 1 105 ? 13.924 4.734 3.115 1.00 59.59 105 TYR A C 1
ATOM 766 O O . TYR A 1 105 ? 14.957 5.338 2.824 1.00 59.59 105 TYR A O 1
ATOM 774 N N . PRO A 1 106 ? 13.681 4.341 4.381 1.00 65.62 106 PRO A N 1
ATOM 775 C CA . PRO A 1 106 ? 12.440 3.766 4.919 1.00 65.62 106 PRO A CA 1
ATOM 776 C C . PRO A 1 106 ? 11.278 4.778 4.913 1.00 65.62 106 PRO A C 1
ATOM 778 O O . PRO A 1 106 ? 11.524 5.981 4.846 1.00 65.62 106 PRO A O 1
ATOM 781 N N . SER A 1 107 ? 10.039 4.282 5.018 1.00 75.12 107 SER A N 1
ATOM 782 C CA . SER A 1 107 ? 8.825 5.114 5.027 1.00 75.12 107 SER A CA 1
ATOM 783 C C . SER A 1 107 ? 8.832 6.141 6.170 1.00 75.12 107 SER A C 1
ATOM 785 O O . SER A 1 107 ? 9.473 5.930 7.211 1.00 75.12 107 SER A O 1
ATOM 787 N N . ASN A 1 108 ? 8.100 7.243 6.016 1.00 76.00 108 ASN A N 1
ATOM 788 C CA . ASN A 1 108 ? 7.994 8.271 7.049 1.00 76.00 108 ASN A CA 1
ATOM 789 C C . ASN A 1 108 ? 7.324 7.727 8.317 1.00 76.00 108 ASN A C 1
ATOM 791 O O . ASN A 1 108 ? 7.799 8.014 9.416 1.00 76.00 108 ASN A O 1
ATOM 795 N N . ALA A 1 109 ? 6.321 6.849 8.204 1.00 79.75 109 ALA A N 1
ATOM 796 C CA . ALA A 1 109 ? 5.733 6.160 9.354 1.00 79.75 109 ALA A CA 1
ATOM 797 C C . ALA A 1 109 ? 6.782 5.361 10.146 1.00 79.75 109 ALA A C 1
ATOM 799 O O . ALA A 1 109 ? 6.800 5.407 11.378 1.00 79.75 109 ALA A O 1
ATOM 800 N N . ALA A 1 110 ? 7.702 4.673 9.461 1.00 80.00 110 ALA A N 1
ATOM 801 C CA . ALA A 1 110 ? 8.785 3.937 10.111 1.00 80.00 110 ALA A CA 1
ATOM 802 C C . ALA A 1 110 ? 9.817 4.870 10.775 1.00 80.00 110 ALA A C 1
ATOM 804 O O . ALA A 1 110 ? 10.312 4.578 11.869 1.00 80.00 110 ALA A O 1
ATOM 805 N N . ARG A 1 111 ? 10.127 6.012 10.146 1.00 80.69 111 ARG A N 1
ATOM 806 C CA . ARG A 1 111 ? 11.005 7.048 10.718 1.00 80.69 111 ARG A CA 1
ATOM 807 C C . ARG A 1 111 ? 10.391 7.666 11.975 1.00 80.69 111 ARG A C 1
ATOM 809 O O . ARG A 1 111 ? 11.072 7.749 12.997 1.00 80.69 111 ARG A O 1
ATOM 816 N N . LEU A 1 112 ? 9.104 8.008 11.932 1.00 79.56 112 LEU A N 1
ATOM 817 C CA . LEU A 1 112 ? 8.346 8.514 13.078 1.00 79.56 112 LEU A CA 1
ATOM 818 C C . LEU A 1 112 ? 8.265 7.476 14.195 1.00 79.56 112 LEU A C 1
ATOM 820 O O . LEU A 1 112 ? 8.536 7.807 15.346 1.00 79.56 112 LEU A O 1
ATOM 824 N N . HIS A 1 113 ? 7.987 6.211 13.871 1.00 82.25 113 HIS A N 1
ATOM 825 C CA . HIS A 1 113 ? 7.992 5.136 14.863 1.00 82.25 113 HIS A CA 1
ATOM 826 C C . HIS A 1 113 ? 9.324 5.076 15.627 1.00 82.25 113 HIS A C 1
ATOM 828 O O . HIS A 1 113 ? 9.346 5.027 16.859 1.00 82.25 113 HIS A O 1
ATOM 834 N N . ARG A 1 114 ? 10.446 5.141 14.897 1.00 81.75 114 ARG A N 1
ATOM 835 C CA . ARG A 1 114 ? 11.786 5.157 15.493 1.00 81.75 114 ARG A CA 1
ATOM 836 C C . ARG A 1 114 ? 12.020 6.399 16.357 1.00 81.75 114 ARG A C 1
ATOM 838 O O . ARG A 1 114 ? 12.595 6.274 17.436 1.00 81.75 114 ARG A O 1
ATOM 845 N N . ALA A 1 115 ? 11.594 7.571 15.891 1.00 81.75 115 ALA A N 1
ATOM 846 C CA . ALA A 1 115 ? 11.761 8.838 16.603 1.00 81.75 115 ALA A CA 1
ATOM 847 C C . ALA A 1 115 ? 10.901 8.931 17.878 1.00 81.75 115 ALA A C 1
ATOM 849 O O . ALA A 1 115 ? 11.302 9.566 18.847 1.00 81.75 115 ALA A O 1
ATOM 850 N N . LEU A 1 116 ? 9.755 8.249 17.918 1.00 80.81 116 LEU A N 1
ATOM 851 C CA . LEU A 1 116 ? 8.882 8.162 19.095 1.00 80.81 116 LEU A CA 1
ATOM 852 C C . LEU A 1 116 ? 9.359 7.120 20.130 1.00 80.81 116 LEU A C 1
ATOM 854 O O . LEU A 1 116 ? 8.633 6.814 21.076 1.00 80.81 116 LEU A O 1
ATOM 858 N N . HIS A 1 117 ? 10.576 6.580 19.966 1.00 70.12 117 HIS A N 1
ATOM 859 C CA . HIS A 1 117 ? 11.230 5.638 20.884 1.00 70.12 117 HIS A CA 1
ATOM 860 C C . HIS A 1 117 ? 10.393 4.386 21.219 1.00 70.12 117 HIS A C 1
ATOM 862 O O . HIS A 1 117 ? 10.544 3.790 22.287 1.00 70.12 117 HIS A O 1
ATOM 868 N N . GLY A 1 118 ? 9.520 3.958 20.303 1.00 57.69 118 GLY A N 1
ATOM 869 C CA . GLY A 1 118 ? 8.689 2.773 20.485 1.00 57.69 118 GLY A CA 1
ATOM 870 C C . GLY A 1 118 ? 9.492 1.473 20.371 1.00 57.69 118 GLY A C 1
ATOM 871 O O . GLY A 1 118 ? 10.248 1.268 19.420 1.00 57.69 118 GLY A O 1
ATOM 872 N N . LYS A 1 119 ? 9.300 0.549 21.321 1.00 59.69 119 LYS A N 1
ATOM 873 C CA . LYS A 1 119 ? 9.553 -0.884 21.105 1.00 59.69 119 LYS A CA 1
ATOM 874 C C . LYS A 1 119 ? 8.231 -1.640 21.186 1.00 59.69 119 LYS A C 1
ATOM 876 O O . LYS A 1 119 ? 7.694 -1.787 22.278 1.00 59.69 119 LYS A O 1
ATOM 881 N N . LYS A 1 120 ? 7.755 -2.118 20.030 1.00 59.94 120 LYS A N 1
ATOM 882 C CA . LYS A 1 120 ? 6.763 -3.186 19.786 1.00 59.94 120 LYS A CA 1
ATOM 883 C C . LYS A 1 120 ? 6.640 -3.395 18.267 1.00 59.94 120 LYS A C 1
ATOM 885 O O . LYS A 1 120 ? 7.074 -2.546 17.493 1.00 59.94 120 LYS A O 1
ATOM 890 N N . HIS A 1 121 ? 6.066 -4.520 17.843 1.00 61.69 121 HIS A N 1
ATOM 891 C CA . HIS A 1 121 ? 5.653 -4.749 16.455 1.00 61.69 121 HIS A CA 1
ATOM 892 C C . HIS A 1 121 ? 4.498 -3.796 16.109 1.00 61.69 121 HIS A C 1
ATOM 894 O O . HIS A 1 121 ? 3.339 -4.129 16.341 1.00 61.69 121 HIS A O 1
ATOM 900 N N . CYS A 1 122 ? 4.806 -2.590 15.631 1.00 68.50 122 CYS A N 1
ATOM 901 C CA . CYS A 1 122 ? 3.797 -1.622 15.218 1.00 68.50 122 CYS A CA 1
ATOM 902 C C . CYS A 1 122 ? 3.483 -1.770 13.726 1.00 68.50 122 CYS A C 1
ATOM 904 O O . CYS A 1 122 ? 4.377 -1.962 12.898 1.00 68.50 122 CYS A O 1
ATOM 906 N N . TYR A 1 123 ? 2.216 -1.606 13.367 1.00 78.06 123 TYR A N 1
ATOM 907 C CA . TYR A 1 123 ? 1.828 -1.403 11.978 1.00 78.06 123 TYR A CA 1
ATOM 908 C C . TYR A 1 123 ? 2.289 -0.006 11.534 1.00 78.06 123 TYR A C 1
ATOM 910 O O . TYR A 1 123 ? 1.855 0.978 12.119 1.00 78.06 123 TYR A O 1
ATOM 918 N N . ALA A 1 124 ? 3.189 0.110 10.558 1.00 81.69 124 ALA A N 1
ATOM 919 C CA . ALA A 1 124 ? 3.685 1.401 10.073 1.00 81.69 124 ALA A CA 1
ATOM 920 C C . ALA A 1 124 ? 3.566 1.457 8.552 1.00 81.69 124 ALA A C 1
ATOM 922 O O . ALA A 1 124 ? 4.231 0.684 7.860 1.00 81.69 124 ALA A O 1
ATOM 923 N N . ILE A 1 125 ? 2.704 2.344 8.051 1.00 82.88 125 ILE A N 1
ATOM 924 C CA . ILE A 1 125 ? 2.449 2.496 6.618 1.00 82.88 125 ILE A CA 1
ATOM 925 C C . ILE A 1 125 ? 2.373 3.963 6.213 1.00 82.88 125 ILE A C 1
ATOM 927 O O . ILE A 1 125 ? 1.837 4.801 6.942 1.00 82.88 125 ILE A O 1
ATOM 931 N N . ASP A 1 126 ? 2.848 4.235 5.006 1.00 84.81 126 ASP A N 1
ATOM 932 C CA . ASP A 1 126 ? 2.575 5.484 4.312 1.00 84.81 126 ASP A CA 1
ATOM 933 C C . ASP A 1 126 ? 1.501 5.193 3.257 1.00 84.81 126 ASP A C 1
ATOM 935 O O . ASP A 1 126 ? 1.503 4.128 2.632 1.00 84.81 126 ASP A O 1
ATOM 939 N N . MET A 1 127 ? 0.572 6.119 3.055 1.00 86.62 127 MET A N 1
ATOM 940 C CA . MET A 1 127 ? -0.482 5.989 2.059 1.00 86.62 127 MET A CA 1
ATOM 941 C C . MET A 1 127 ? -0.715 7.300 1.320 1.00 86.62 127 MET A C 1
ATOM 943 O O . MET A 1 127 ? -0.714 8.365 1.936 1.00 86.62 127 MET A O 1
ATOM 947 N N . THR A 1 128 ? -0.960 7.228 0.014 1.00 86.38 128 THR A N 1
ATOM 948 C CA . THR A 1 128 ? -1.325 8.399 -0.791 1.00 86.38 128 THR A CA 1
ATOM 949 C C . THR A 1 128 ? -2.800 8.344 -1.160 1.00 86.38 128 THR A C 1
ATOM 951 O O . THR A 1 128 ? -3.298 7.340 -1.656 1.00 86.38 128 THR A O 1
ATOM 954 N N . THR A 1 129 ? -3.516 9.435 -0.924 1.00 85.00 129 THR A N 1
ATOM 955 C CA . THR A 1 129 ? -4.944 9.596 -1.223 1.00 85.00 129 THR A CA 1
ATOM 956 C C . THR A 1 129 ? -5.142 10.670 -2.297 1.00 85.00 129 THR A C 1
ATOM 958 O O . THR A 1 129 ? -4.337 11.606 -2.373 1.00 85.00 129 THR A O 1
ATOM 961 N N . PRO A 1 130 ? -6.199 10.585 -3.128 1.00 80.19 130 PRO A N 1
ATOM 962 C CA . PRO A 1 130 ? -6.508 11.624 -4.104 1.00 80.19 130 PRO A CA 1
ATOM 963 C C . PRO A 1 130 ? -6.665 12.997 -3.450 1.00 80.19 130 PRO A C 1
ATOM 965 O O . PRO A 1 130 ? -7.238 13.129 -2.369 1.00 80.19 130 PRO A O 1
ATOM 968 N N . ARG A 1 131 ? -6.250 14.067 -4.135 1.00 73.25 131 ARG A N 1
ATOM 969 C CA . ARG A 1 131 ? -6.466 15.449 -3.645 1.00 73.25 131 ARG A CA 1
ATOM 970 C C . ARG A 1 131 ? -7.940 15.778 -3.410 1.00 73.25 131 ARG A C 1
ATOM 972 O O . ARG A 1 131 ? -8.261 16.609 -2.564 1.00 73.25 131 ARG A O 1
ATOM 979 N N . THR A 1 132 ? -8.818 15.131 -4.169 1.00 68.81 132 THR A N 1
ATOM 980 C CA . THR A 1 132 ? -10.271 15.286 -4.079 1.00 68.81 132 THR A CA 1
ATOM 981 C C . THR A 1 132 ? -10.892 14.461 -2.954 1.00 68.81 132 THR A C 1
ATOM 983 O O . THR A 1 132 ? -12.112 14.485 -2.824 1.00 68.81 132 THR A O 1
ATOM 986 N N . ASP A 1 133 ? -10.087 13.764 -2.140 1.00 65.19 133 ASP A N 1
ATOM 987 C CA . ASP A 1 133 ? -10.556 12.878 -1.080 1.00 65.19 133 ASP A CA 1
ATOM 988 C C . ASP A 1 133 ? -11.390 13.621 -0.013 1.00 65.19 133 ASP A C 1
ATOM 990 O O . ASP A 1 133 ? -10.837 14.386 0.799 1.00 65.19 133 ASP A O 1
ATOM 994 N N . PRO A 1 134 ? -12.712 13.362 0.041 1.00 51.53 134 PRO A N 1
ATOM 995 C CA . PRO A 1 134 ? -13.599 13.938 1.037 1.00 51.53 134 PRO A CA 1
ATOM 996 C C . PRO A 1 134 ? -13.674 13.109 2.336 1.00 51.53 134 PRO A C 1
ATOM 998 O O . PRO A 1 134 ? -14.271 13.577 3.303 1.00 51.53 134 PRO A O 1
ATOM 1001 N N . ALA A 1 135 ? -13.122 11.887 2.382 1.00 55.03 135 ALA A N 1
ATOM 1002 C CA . ALA A 1 135 ? -13.501 10.845 3.343 1.00 55.03 135 ALA A CA 1
ATOM 1003 C C . ALA A 1 135 ? -12.453 10.506 4.417 1.00 55.03 135 ALA A C 1
ATOM 1005 O O . ALA A 1 135 ? -12.774 9.794 5.368 1.00 55.03 135 ALA A O 1
ATOM 1006 N N . GLY A 1 136 ? -11.225 11.022 4.342 1.00 72.44 136 GLY A N 1
ATOM 1007 C CA . GLY A 1 136 ? -10.222 10.748 5.376 1.00 72.44 136 GLY A CA 1
ATOM 1008 C C . GLY A 1 136 ? -9.927 9.256 5.503 1.00 72.44 136 GLY A C 1
ATOM 1009 O O . GLY A 1 136 ? -10.117 8.667 6.571 1.00 72.44 136 GLY A O 1
ATOM 1010 N N . HIS A 1 137 ? -9.499 8.652 4.396 1.00 82.75 137 HIS A N 1
ATOM 1011 C CA . HIS A 1 137 ? -9.266 7.214 4.288 1.00 82.75 137 HIS A CA 1
ATOM 1012 C C . HIS A 1 137 ? -8.324 6.677 5.362 1.00 82.75 137 HIS A C 1
ATOM 1014 O O . HIS A 1 137 ? -8.629 5.639 5.944 1.00 82.75 137 HIS A O 1
ATOM 1020 N N . ALA A 1 138 ? -7.261 7.406 5.720 1.00 83.88 138 ALA A N 1
ATOM 1021 C CA . ALA A 1 138 ? -6.376 6.992 6.805 1.00 83.88 138 ALA A CA 1
ATOM 1022 C C . ALA A 1 138 ? -7.087 6.942 8.163 1.00 83.88 138 ALA A C 1
ATOM 1024 O O . ALA A 1 138 ? -6.865 6.037 8.964 1.00 83.88 138 ALA A O 1
ATOM 1025 N N . THR A 1 139 ? -7.979 7.901 8.426 1.00 85.81 139 THR A N 1
ATOM 1026 C CA . THR A 1 139 ? -8.787 7.928 9.651 1.00 85.81 139 THR A CA 1
ATOM 1027 C C . THR A 1 139 ? -9.801 6.787 9.676 1.00 85.81 139 THR A C 1
ATOM 1029 O O . THR A 1 139 ? -9.997 6.177 10.725 1.00 85.81 139 THR A O 1
ATOM 1032 N N . THR A 1 140 ? -10.428 6.485 8.540 1.00 87.00 140 THR A N 1
ATOM 1033 C CA . THR A 1 140 ? -11.365 5.360 8.420 1.00 87.00 140 THR A CA 1
ATOM 1034 C C . THR A 1 140 ? -10.641 4.032 8.625 1.00 87.00 140 THR A C 1
ATOM 1036 O O . THR A 1 140 ? -11.034 3.261 9.492 1.00 87.00 140 THR A O 1
ATOM 1039 N N . 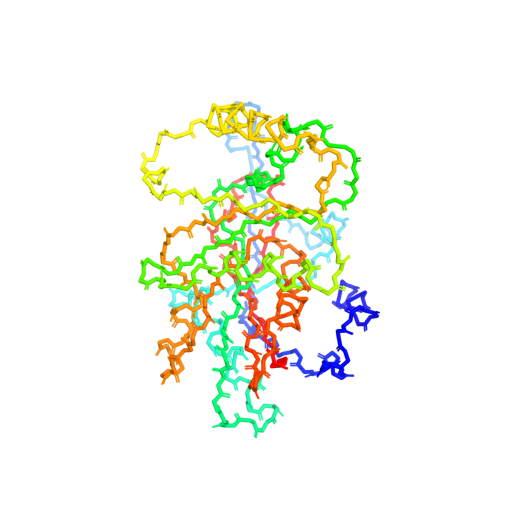LEU A 1 141 ? -9.517 3.815 7.936 1.00 86.81 141 LEU A N 1
ATOM 1040 C CA . LEU A 1 141 ? -8.690 2.621 8.102 1.00 86.81 141 LEU A CA 1
ATOM 1041 C C . LEU A 1 141 ? -8.219 2.447 9.552 1.00 86.81 141 LEU A C 1
ATOM 1043 O O . LEU A 1 141 ? -8.354 1.365 10.112 1.00 86.81 141 LEU A O 1
ATOM 1047 N N . ALA A 1 142 ? -7.729 3.512 10.196 1.00 87.50 142 ALA A N 1
ATOM 1048 C CA . ALA A 1 142 ? -7.325 3.458 11.601 1.00 87.50 142 ALA A CA 1
ATOM 1049 C C . ALA A 1 142 ? -8.479 3.060 12.534 1.00 87.50 142 ALA A C 1
ATOM 1051 O O . ALA A 1 142 ? -8.267 2.300 13.476 1.00 87.50 142 ALA A O 1
ATOM 1052 N N . ARG A 1 143 ? -9.695 3.562 12.281 1.00 87.88 143 ARG A N 1
ATOM 1053 C CA . ARG A 1 143 ? -10.887 3.213 13.067 1.00 87.88 143 ARG A CA 1
ATOM 1054 C C . ARG A 1 143 ? -11.281 1.755 12.888 1.00 87.88 143 ARG A C 1
ATOM 1056 O O . ARG A 1 143 ? -11.554 1.100 13.886 1.00 87.88 143 ARG A O 1
ATOM 1063 N N . GLU A 1 144 ? -11.268 1.246 11.661 1.00 87.19 144 GLU A N 1
ATOM 1064 C CA . GLU A 1 144 ? -11.603 -0.157 11.403 1.00 87.19 144 GLU A CA 1
ATOM 1065 C C . GLU A 1 144 ? -10.547 -1.107 11.982 1.00 87.19 144 GLU A C 1
ATOM 1067 O O . GLU A 1 144 ? -10.883 -2.071 12.671 1.00 87.19 144 GLU A O 1
ATOM 1072 N N . LEU A 1 145 ? -9.258 -0.785 11.826 1.00 84.25 145 LEU A N 1
ATOM 1073 C CA . LEU A 1 145 ? -8.174 -1.533 12.471 1.00 84.25 145 LEU A CA 1
ATOM 1074 C C . LEU A 1 145 ? -8.300 -1.507 13.999 1.00 84.25 145 LEU A C 1
ATOM 1076 O O . LEU A 1 145 ? -8.103 -2.534 14.650 1.00 84.25 145 LEU A O 1
ATOM 1080 N N . GLN A 1 146 ? -8.664 -0.363 14.583 1.00 86.56 146 GLN A N 1
ATOM 1081 C CA . GLN A 1 146 ? -8.943 -0.254 16.013 1.00 86.56 146 GLN A CA 1
ATOM 1082 C C . GLN A 1 146 ? -10.150 -1.096 16.432 1.00 86.56 146 GLN A C 1
ATOM 1084 O O . GLN A 1 146 ? -10.079 -1.770 17.457 1.00 86.56 146 GLN A O 1
ATOM 1089 N N . ALA A 1 147 ? -11.239 -1.087 15.664 1.00 86.50 147 ALA A N 1
ATOM 1090 C CA . ALA A 1 147 ? -12.433 -1.870 15.966 1.00 86.50 147 ALA A CA 1
ATOM 1091 C C . ALA A 1 147 ? -12.157 -3.382 15.920 1.00 86.50 147 ALA A C 1
ATOM 1093 O O . ALA A 1 147 ? -12.651 -4.124 16.765 1.00 86.50 147 ALA A O 1
ATOM 1094 N N . GLN A 1 148 ? -11.336 -3.834 14.969 1.00 81.19 148 GLN A N 1
ATOM 1095 C CA . GLN A 1 148 ? -11.061 -5.255 14.743 1.00 81.19 148 GLN A CA 1
ATOM 1096 C C . GLN A 1 148 ? -9.933 -5.805 15.616 1.00 81.19 148 GLN A C 1
ATOM 1098 O O . GLN A 1 148 ? -10.008 -6.937 16.090 1.00 81.19 148 GLN A O 1
ATOM 1103 N N . ARG A 1 149 ? -8.865 -5.025 15.814 1.00 83.00 149 ARG A N 1
ATOM 1104 C CA . ARG A 1 149 ? -7.634 -5.475 16.487 1.00 83.00 149 ARG A CA 1
ATOM 1105 C C . ARG A 1 149 ? -7.425 -4.832 17.860 1.00 83.00 149 ARG A C 1
ATOM 1107 O O . ARG A 1 149 ? -6.513 -5.228 18.583 1.00 83.00 149 ARG A O 1
ATOM 1114 N N . GLY A 1 150 ? -8.255 -3.857 18.233 1.00 84.56 150 GLY A N 1
ATOM 1115 C CA . GLY A 1 150 ? -8.066 -3.053 19.436 1.00 84.56 150 GLY A CA 1
ATOM 1116 C C . GLY A 1 150 ? -6.819 -2.167 19.365 1.00 84.56 150 GLY A C 1
ATOM 1117 O O . GLY A 1 150 ? -6.056 -2.181 18.397 1.00 84.56 150 GLY A O 1
ATOM 1118 N N . GLY A 1 151 ? -6.593 -1.394 20.427 1.00 88.12 151 GLY A N 1
ATOM 1119 C CA . GLY A 1 151 ? -5.370 -0.613 20.597 1.00 88.12 151 GLY A CA 1
ATOM 1120 C C . GLY A 1 151 ? -5.426 0.813 20.050 1.00 88.12 151 GLY A C 1
ATOM 1121 O O . GLY A 1 151 ? -6.496 1.355 19.762 1.00 88.12 151 GLY A O 1
ATOM 1122 N N . THR A 1 152 ? -4.255 1.440 19.956 1.00 88.75 152 THR A N 1
ATOM 1123 C CA . THR A 1 152 ? -4.116 2.865 19.630 1.00 88.75 152 THR A CA 1
ATOM 1124 C C . THR A 1 152 ? -3.411 3.052 18.295 1.00 88.75 152 THR A C 1
ATOM 1126 O O . THR A 1 152 ? -2.277 2.611 18.121 1.00 88.75 152 THR A O 1
ATOM 1129 N N . TYR A 1 153 ? -4.054 3.756 17.366 1.00 89.19 153 TYR A N 1
ATOM 1130 C CA . TYR A 1 153 ? -3.493 4.065 16.052 1.00 89.19 153 TYR A CA 1
ATOM 1131 C C . TYR A 1 153 ? -3.296 5.569 15.916 1.00 89.19 153 TYR A C 1
ATOM 1133 O O . TYR A 1 153 ? -4.210 6.355 16.175 1.00 89.19 153 TYR A O 1
ATOM 1141 N N . LEU A 1 154 ? -2.097 5.967 15.508 1.00 87.88 154 LEU A N 1
ATOM 1142 C CA . LEU A 1 154 ? -1.753 7.351 15.233 1.00 87.88 154 LEU A CA 1
ATOM 1143 C C . LEU A 1 154 ? -1.894 7.618 13.734 1.00 87.88 154 LEU A C 1
ATOM 1145 O O . LEU A 1 154 ? -1.246 6.962 12.924 1.00 87.88 154 LEU A O 1
ATOM 1149 N N . VAL A 1 155 ? -2.717 8.600 13.376 1.00 87.50 155 VAL A N 1
ATOM 1150 C CA . VAL A 1 155 ? -2.861 9.061 11.991 1.00 87.50 155 VAL A CA 1
ATOM 1151 C C . VAL A 1 155 ? -2.177 10.412 11.849 1.00 87.50 155 VAL A C 1
ATOM 1153 O O . VAL A 1 155 ? -2.524 11.359 12.556 1.00 87.50 155 VAL A O 1
ATOM 1156 N N . VAL A 1 156 ? -1.225 10.495 10.928 1.00 83.12 156 VAL A N 1
ATOM 1157 C CA . VAL A 1 156 ? -0.487 11.710 10.572 1.00 83.12 156 VAL A CA 1
ATOM 1158 C C . VAL A 1 156 ? -0.877 12.082 9.150 1.00 83.12 156 VAL A C 1
ATOM 1160 O O . VAL A 1 156 ? -0.925 11.212 8.289 1.00 83.12 156 VAL A O 1
ATOM 1163 N N . ARG A 1 157 ? -1.183 13.354 8.893 1.00 81.38 157 ARG A N 1
ATOM 1164 C CA . ARG A 1 157 ? -1.446 13.839 7.533 1.00 81.38 157 ARG A CA 1
ATOM 1165 C C . ARG A 1 157 ? -0.344 14.799 7.116 1.00 81.38 157 ARG A C 1
ATOM 1167 O O . ARG A 1 157 ? -0.140 15.807 7.785 1.00 81.38 157 ARG A O 1
ATOM 1174 N N . GLU A 1 158 ? 0.326 14.479 6.020 1.00 73.38 158 GLU A N 1
ATOM 1175 C CA . GLU A 1 158 ? 1.340 15.305 5.374 1.00 73.38 158 GLU A CA 1
ATOM 1176 C C . GLU A 1 158 ? 0.731 16.023 4.165 1.00 73.38 158 GLU A C 1
ATOM 1178 O O . GLU A 1 158 ? 0.015 15.420 3.357 1.00 73.38 158 GLU A O 1
ATOM 1183 N N . ASP A 1 159 ? 1.042 17.310 4.008 1.00 61.09 159 ASP A N 1
ATOM 1184 C CA . ASP A 1 159 ? 0.666 18.065 2.813 1.00 61.09 159 ASP A CA 1
ATOM 1185 C C . ASP A 1 159 ? 1.806 18.036 1.782 1.00 61.09 159 ASP A C 1
ATOM 1187 O O . ASP A 1 159 ? 2.979 18.185 2.122 1.00 61.09 159 ASP A O 1
ATOM 1191 N N . ALA A 1 160 ? 1.473 17.836 0.506 1.00 48.03 160 ALA A N 1
ATOM 1192 C CA . ALA A 1 160 ? 2.421 17.501 -0.566 1.00 48.03 160 ALA A CA 1
ATOM 1193 C C . ALA A 1 160 ? 3.296 18.671 -1.067 1.00 48.03 160 ALA A C 1
ATOM 1195 O O . ALA A 1 160 ? 3.892 18.581 -2.142 1.00 48.03 160 ALA A O 1
ATOM 1196 N N . ALA A 1 161 ? 3.394 19.769 -0.313 1.00 41.19 161 ALA A N 1
ATOM 1197 C CA . ALA A 1 161 ? 4.268 20.898 -0.646 1.00 41.19 161 ALA A CA 1
ATOM 1198 C C . ALA A 1 161 ? 5.771 20.532 -0.621 1.00 41.19 161 ALA A C 1
ATOM 1200 O O . ALA A 1 161 ? 6.606 21.309 -1.069 1.00 41.19 161 ALA A O 1
ATOM 1201 N N . THR A 1 162 ? 6.118 19.333 -0.156 1.00 41.56 162 THR A N 1
ATOM 1202 C CA . THR A 1 162 ? 7.482 18.808 -0.012 1.00 41.56 162 THR A CA 1
ATOM 1203 C C . THR A 1 162 ? 8.068 18.126 -1.256 1.00 41.56 162 THR A C 1
ATOM 1205 O O . THR A 1 162 ? 9.194 17.643 -1.201 1.00 41.56 162 THR A O 1
ATOM 1208 N N . LEU A 1 163 ? 7.366 18.106 -2.398 1.00 38.22 163 LEU A N 1
ATOM 1209 C CA . LEU A 1 163 ? 7.840 17.444 -3.630 1.00 38.22 163 LEU A CA 1
ATOM 1210 C C . LEU A 1 163 ? 8.658 18.333 -4.589 1.00 38.22 163 LEU A C 1
ATOM 1212 O O . LEU A 1 163 ? 9.099 17.854 -5.630 1.00 38.22 163 LEU A O 1
ATOM 1216 N N . LEU A 1 164 ? 8.919 19.596 -4.241 1.00 31.97 164 LEU A N 1
ATOM 1217 C CA . LEU A 1 164 ? 9.881 20.445 -4.954 1.00 31.97 164 LEU A CA 1
ATOM 1218 C C . LEU A 1 164 ? 11.188 20.553 -4.153 1.00 31.97 164 LEU A C 1
ATOM 1220 O O . LEU A 1 164 ? 11.510 21.599 -3.611 1.00 31.97 164 LEU A O 1
ATOM 1224 N N . GLY A 1 165 ? 11.930 19.448 -4.058 1.00 35.69 165 GLY A N 1
ATOM 1225 C CA . GLY A 1 165 ? 13.389 19.480 -3.886 1.00 35.69 165 GLY A CA 1
ATOM 1226 C C . GLY A 1 165 ? 14.001 20.043 -2.593 1.00 35.69 165 GLY A C 1
ATOM 1227 O O . GLY A 1 165 ? 15.216 20.200 -2.570 1.00 35.69 165 GLY A O 1
ATOM 1228 N N . GLU A 1 166 ? 13.246 20.315 -1.523 1.00 31.69 166 GLU A N 1
ATOM 1229 C CA . GLU A 1 166 ? 13.809 20.896 -0.286 1.00 31.69 166 GLU A CA 1
ATOM 1230 C C . GLU A 1 166 ? 13.260 20.275 1.010 1.00 31.69 166 GLU A C 1
ATOM 1232 O O . GLU A 1 166 ? 12.824 20.964 1.931 1.00 31.69 166 GLU A O 1
ATOM 1237 N N . CYS A 1 167 ? 13.314 18.951 1.143 1.00 36.31 167 CYS A N 1
ATOM 1238 C CA . CYS A 1 167 ? 13.277 18.351 2.475 1.00 36.31 167 CYS A CA 1
ATOM 1239 C C . CYS A 1 167 ? 14.465 17.422 2.657 1.00 36.31 167 CYS A C 1
ATOM 1241 O O . CYS A 1 167 ? 14.515 16.326 2.112 1.00 36.31 167 CYS A O 1
ATOM 1243 N N . ASN A 1 168 ? 15.424 17.863 3.472 1.00 39.62 168 ASN A N 1
ATOM 1244 C CA . ASN A 1 168 ? 16.297 16.923 4.152 1.00 39.62 168 ASN A CA 1
ATOM 1245 C C . ASN A 1 168 ? 15.399 16.085 5.068 1.00 39.62 168 ASN A C 1
ATOM 1247 O O . ASN A 1 168 ? 15.005 16.529 6.142 1.00 39.62 168 ASN A O 1
ATOM 1251 N N . ASP A 1 169 ? 15.076 14.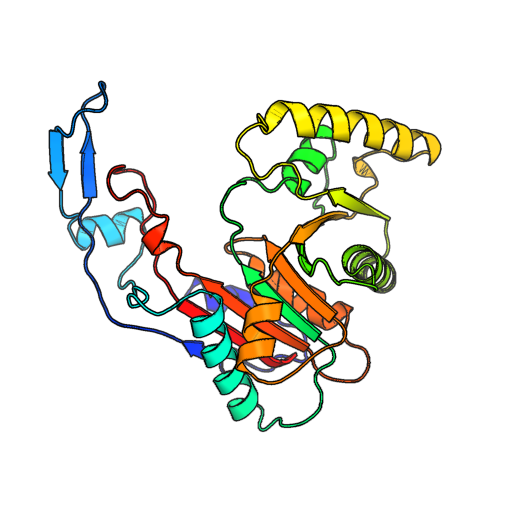877 4.623 1.00 50.28 169 ASP A N 1
ATOM 1252 C CA . ASP A 1 169 ? 14.272 13.848 5.291 1.00 50.28 169 ASP A CA 1
ATOM 1253 C C . ASP A 1 169 ? 14.493 13.699 6.811 1.00 50.28 169 ASP A C 1
ATOM 1255 O O . ASP A 1 169 ? 13.592 13.304 7.552 1.00 50.28 169 ASP A O 1
ATOM 1259 N N . ALA A 1 170 ? 15.697 14.010 7.298 1.00 45.09 170 ALA A N 1
ATOM 1260 C CA . ALA A 1 170 ? 16.045 13.957 8.715 1.00 45.09 170 ALA A CA 1
ATOM 1261 C C . ALA A 1 170 ? 15.462 15.117 9.549 1.00 45.09 170 ALA A C 1
ATOM 1263 O O . ALA A 1 170 ? 15.239 14.953 10.748 1.00 45.09 170 ALA A O 1
ATOM 1264 N N . THR A 1 171 ? 15.222 16.286 8.948 1.00 46.62 171 THR A N 1
ATOM 1265 C CA . THR A 1 171 ? 14.801 17.504 9.658 1.00 46.62 171 THR A CA 1
ATOM 1266 C C . THR A 1 171 ? 13.288 17.517 9.885 1.00 46.62 171 THR A C 1
ATOM 1268 O O . THR A 1 171 ? 12.853 17.731 11.015 1.00 46.62 171 THR A O 1
ATOM 1271 N N . THR A 1 172 ? 12.488 17.163 8.874 1.00 52.28 172 THR A N 1
ATOM 1272 C CA . THR A 1 172 ? 11.014 17.107 8.961 1.00 52.28 172 THR A CA 1
ATOM 1273 C C . THR A 1 172 ? 10.539 16.056 9.966 1.00 52.28 172 THR A C 1
ATOM 1275 O O . THR A 1 172 ? 9.753 16.362 10.861 1.00 52.28 172 THR A O 1
ATOM 1278 N N . ALA A 1 173 ? 11.138 14.858 9.939 1.00 52.56 173 ALA A N 1
ATOM 1279 C CA . ALA A 1 173 ? 10.818 13.791 10.888 1.00 52.56 173 ALA A CA 1
ATOM 1280 C C . ALA A 1 173 ? 11.100 14.180 12.353 1.00 52.56 173 ALA A C 1
ATOM 1282 O O . ALA A 1 173 ? 10.418 13.703 13.261 1.00 52.56 173 ALA A O 1
ATOM 1283 N N . SER A 1 174 ? 12.089 15.050 12.601 1.00 56.75 174 SER A N 1
ATOM 1284 C CA . SER A 1 174 ? 12.427 15.506 13.955 1.00 56.75 174 SER A CA 1
ATOM 1285 C C . SER A 1 174 ? 11.415 16.515 14.513 1.00 56.75 174 SER A C 1
ATOM 1287 O O . SER A 1 174 ? 11.042 16.422 15.683 1.00 56.75 174 SER A O 1
ATOM 1289 N N . THR A 1 175 ? 10.913 17.429 13.676 1.00 62.25 175 THR A N 1
ATOM 1290 C CA . THR A 1 175 ? 9.897 18.418 14.069 1.00 62.25 175 THR A CA 1
ATOM 1291 C C . THR A 1 175 ? 8.526 17.767 14.252 1.00 62.25 175 THR A C 1
ATOM 1293 O O . THR A 1 175 ? 7.837 18.039 15.241 1.00 62.25 175 THR A O 1
ATOM 1296 N N . ASP A 1 176 ? 8.163 16.837 13.367 1.00 69.00 176 ASP A N 1
ATOM 1297 C CA . ASP A 1 176 ? 6.919 16.073 13.476 1.00 69.00 176 ASP A CA 1
ATOM 1298 C C . ASP A 1 176 ? 6.912 15.199 14.736 1.00 69.00 176 ASP A C 1
ATOM 1300 O O . ASP A 1 176 ? 5.931 15.179 15.482 1.00 69.00 176 ASP A O 1
ATOM 1304 N N . ALA A 1 177 ? 8.031 14.537 15.050 1.00 71.81 177 ALA A N 1
ATOM 1305 C CA . ALA A 1 177 ? 8.153 13.730 16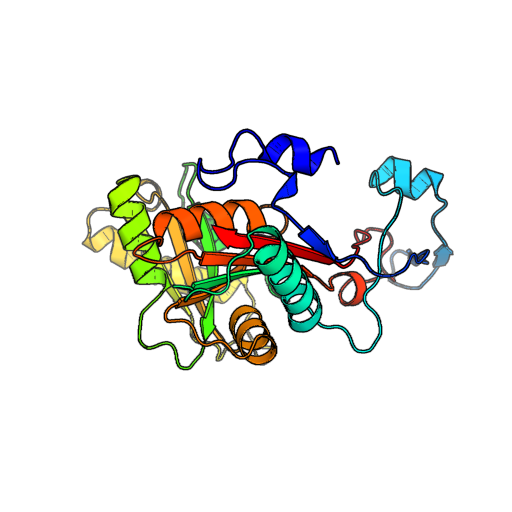.261 1.00 71.81 177 ALA A CA 1
ATOM 1306 C C . ALA A 1 177 ? 7.968 14.552 17.548 1.00 71.81 177 ALA A C 1
ATOM 1308 O O . ALA A 1 177 ? 7.364 14.065 18.506 1.00 71.81 177 ALA A O 1
ATOM 1309 N N . GLU A 1 178 ? 8.437 15.802 17.597 1.00 74.19 178 GLU A N 1
ATOM 1310 C CA . GLU A 1 178 ? 8.242 16.667 18.766 1.00 74.19 178 GLU A CA 1
ATOM 1311 C C . GLU A 1 178 ? 6.760 17.023 18.968 1.00 74.19 178 GLU A C 1
ATOM 1313 O O . GLU A 1 178 ? 6.229 16.917 20.081 1.00 74.19 178 GLU A O 1
ATOM 1318 N N . ALA A 1 179 ? 6.068 17.411 17.893 1.00 76.19 179 ALA A N 1
ATOM 1319 C CA . ALA A 1 179 ? 4.639 17.712 17.935 1.00 76.19 179 ALA A CA 1
ATOM 1320 C C . ALA A 1 179 ? 3.816 16.484 18.358 1.00 76.19 179 ALA A C 1
ATOM 1322 O O . ALA A 1 179 ? 2.911 16.586 19.195 1.00 76.19 179 ALA A O 1
ATOM 1323 N N . LEU A 1 180 ? 4.176 15.309 17.841 1.00 83.00 180 LEU A N 1
ATOM 1324 C CA . LEU A 1 180 ? 3.534 14.043 18.174 1.00 83.00 180 LEU A CA 1
ATOM 1325 C C . LEU A 1 180 ? 3.796 13.621 19.622 1.00 83.00 180 LEU A C 1
ATOM 1327 O O . LEU A 1 180 ? 2.853 13.254 20.319 1.00 83.00 180 LEU A O 1
ATOM 1331 N N . ASN A 1 181 ? 5.022 13.756 20.131 1.00 82.19 181 ASN A N 1
ATOM 1332 C CA . ASN A 1 181 ? 5.323 13.490 21.541 1.00 82.19 181 ASN A CA 1
ATOM 1333 C C . ASN A 1 181 ? 4.496 14.381 22.483 1.00 82.19 181 ASN A C 1
ATOM 1335 O O . ASN A 1 181 ? 3.974 13.897 23.488 1.00 82.19 181 ASN A O 1
ATOM 1339 N N . LYS A 1 182 ? 4.290 15.663 22.143 1.00 82.94 182 LYS A N 1
ATOM 1340 C CA . LYS A 1 182 ? 3.402 16.561 22.908 1.00 82.94 182 LYS A CA 1
ATOM 1341 C C . LYS A 1 182 ? 1.946 16.086 22.889 1.00 82.94 182 LYS A C 1
ATOM 1343 O O . LYS A 1 182 ? 1.262 16.171 23.910 1.00 82.94 182 LYS A O 1
ATOM 1348 N N . LEU A 1 183 ? 1.459 15.592 21.749 1.00 84.44 183 LEU A N 1
ATOM 1349 C CA . LEU A 1 183 ? 0.117 15.015 21.635 1.00 84.44 183 LEU A CA 1
ATOM 1350 C C . LEU A 1 183 ? -0.030 13.759 22.502 1.00 84.44 183 LEU A C 1
ATOM 1352 O O . LEU A 1 183 ? -0.998 13.660 23.257 1.00 84.44 183 LEU A O 1
ATOM 1356 N N . LEU A 1 184 ? 0.925 12.832 22.416 1.00 87.69 184 LEU A N 1
ATOM 1357 C CA . LEU A 1 184 ? 0.926 11.599 23.203 1.00 87.69 184 LEU A CA 1
ATOM 1358 C C . LEU A 1 184 ? 0.960 11.912 24.704 1.00 87.69 184 LEU A C 1
ATOM 1360 O O . LEU A 1 184 ? 0.109 11.420 25.444 1.00 87.69 184 LEU A O 1
ATOM 1364 N N . ALA A 1 185 ? 1.818 12.841 25.136 1.00 88.94 185 ALA A N 1
ATOM 1365 C CA . ALA A 1 185 ? 1.899 13.271 26.532 1.00 88.94 185 ALA A CA 1
ATOM 1366 C C . ALA A 1 185 ? 0.569 13.839 27.061 1.00 88.94 185 ALA A C 1
ATOM 1368 O O . ALA A 1 185 ? 0.138 13.486 28.157 1.00 88.94 185 ALA A O 1
ATOM 1369 N N . ARG A 1 186 ? -0.147 14.653 26.267 1.00 92.12 186 ARG A N 1
ATOM 1370 C CA . ARG A 1 186 ? -1.489 15.165 26.630 1.00 92.12 186 ARG A CA 1
ATOM 1371 C C . ARG A 1 186 ? -2.536 14.062 26.795 1.00 92.12 186 ARG A C 1
ATOM 1373 O O . ARG A 1 186 ? -3.561 14.289 27.431 1.00 92.12 186 ARG A O 1
ATOM 1380 N N . ARG A 1 187 ? -2.309 12.896 26.192 1.00 90.12 187 ARG A N 1
ATOM 1381 C CA . ARG A 1 187 ? -3.175 11.717 26.287 1.00 90.12 187 ARG A CA 1
ATOM 1382 C C . ARG A 1 187 ? -2.692 10.709 27.333 1.00 90.12 187 ARG A C 1
ATOM 1384 O O . ARG A 1 187 ? -3.352 9.692 27.503 1.00 90.12 187 ARG A O 1
ATOM 1391 N N . GLY A 1 188 ? -1.584 10.985 28.025 1.00 92.06 188 GLY A N 1
ATOM 1392 C CA . GLY A 1 188 ? -0.955 10.034 28.943 1.00 92.06 188 GLY A CA 1
ATOM 1393 C C . GLY A 1 188 ? -0.369 8.813 28.230 1.00 92.06 188 GLY A C 1
ATOM 1394 O O . GLY A 1 188 ? -0.312 7.742 28.821 1.00 92.06 188 GLY A O 1
ATOM 1395 N N . LEU A 1 189 ? 0.015 8.966 26.959 1.00 89.25 189 LEU A N 1
ATOM 1396 C CA . LEU A 1 189 ? 0.555 7.911 26.106 1.00 89.25 189 LEU A CA 1
ATOM 1397 C C . LEU A 1 189 ? 2.021 8.182 25.756 1.00 89.25 189 LEU A C 1
ATOM 1399 O O . LEU A 1 189 ? 2.511 9.311 25.815 1.00 89.25 189 LEU A O 1
ATOM 1403 N N . THR A 1 190 ? 2.694 7.132 25.314 1.00 88.19 190 THR A N 1
ATOM 1404 C CA . THR A 1 190 ? 4.045 7.122 24.756 1.00 88.19 190 THR A CA 1
ATOM 1405 C C . THR A 1 190 ? 4.044 6.402 23.407 1.00 88.19 190 THR A C 1
ATOM 1407 O O . THR A 1 190 ? 3.070 5.743 23.039 1.00 88.19 190 THR A O 1
ATOM 1410 N N . GLY A 1 191 ? 5.149 6.473 22.659 1.00 82.25 191 GLY A N 1
ATOM 1411 C CA . GLY A 1 191 ? 5.287 5.704 21.417 1.00 82.25 191 GLY A CA 1
ATOM 1412 C C . GLY A 1 191 ? 5.138 4.187 21.612 1.00 82.25 191 GLY A C 1
ATOM 1413 O O . GLY A 1 191 ? 4.720 3.494 20.691 1.00 82.25 191 GLY A O 1
ATOM 1414 N N . ALA A 1 192 ? 5.409 3.661 22.814 1.00 85.38 192 ALA A N 1
ATOM 1415 C CA . ALA A 1 192 ? 5.262 2.238 23.137 1.00 85.38 192 ALA A CA 1
ATOM 1416 C C . ALA A 1 192 ? 3.797 1.776 23.307 1.00 85.38 192 ALA A C 1
ATOM 1418 O O . ALA A 1 192 ? 3.529 0.568 23.335 1.00 85.38 192 ALA A O 1
ATOM 1419 N N . ASP A 1 193 ? 2.862 2.723 23.412 1.00 85.94 193 ASP A N 1
ATOM 1420 C CA . ASP A 1 193 ? 1.424 2.463 23.535 1.00 85.94 193 ASP A CA 1
ATOM 1421 C C . ASP A 1 193 ? 0.719 2.409 22.172 1.00 85.94 193 ASP A C 1
ATOM 1423 O O . ASP A 1 193 ? -0.463 2.070 22.094 1.00 85.94 193 ASP A O 1
ATOM 1427 N N . LEU A 1 194 ? 1.435 2.742 21.093 1.00 87.25 194 LEU A N 1
ATOM 1428 C CA . LEU A 1 194 ? 0.908 2.727 19.735 1.00 87.25 194 LEU A CA 1
ATOM 1429 C C . LEU A 1 194 ? 0.954 1.314 19.139 1.00 87.25 194 LEU A C 1
ATOM 1431 O O . LEU A 1 194 ? 1.990 0.651 19.111 1.00 87.25 194 LEU A O 1
ATOM 1435 N N . ASN A 1 195 ? -0.183 0.883 18.601 1.00 88.19 195 ASN A N 1
ATOM 1436 C CA . ASN A 1 195 ? -0.336 -0.329 17.801 1.00 88.19 195 ASN A CA 1
ATOM 1437 C C . ASN A 1 195 ? -0.057 -0.070 16.317 1.00 88.19 195 ASN A C 1
ATOM 1439 O O . ASN A 1 195 ? 0.360 -0.984 15.603 1.00 88.19 195 ASN A O 1
ATOM 1443 N N . GLY A 1 196 ? -0.226 1.170 15.854 1.00 87.25 196 GLY A N 1
ATOM 1444 C CA . GLY A 1 196 ? 0.172 1.541 14.506 1.00 87.25 196 GLY A CA 1
ATOM 1445 C C . GLY A 1 196 ? 0.289 3.038 14.250 1.00 87.25 196 GLY A C 1
ATOM 1446 O O . GLY A 1 196 ? -0.247 3.859 14.994 1.00 87.25 196 GLY A O 1
ATOM 1447 N N . ILE A 1 197 ? 1.003 3.370 13.179 1.00 86.94 197 ILE A N 1
ATOM 1448 C CA . ILE A 1 197 ? 1.196 4.708 12.632 1.00 86.94 197 ILE A CA 1
ATOM 1449 C C . ILE A 1 197 ? 0.827 4.659 11.148 1.00 86.94 197 ILE A C 1
ATOM 1451 O O . ILE A 1 197 ? 1.366 3.850 10.393 1.00 86.94 197 ILE A O 1
ATOM 1455 N N . ILE A 1 198 ? -0.091 5.528 10.740 1.00 87.31 198 ILE A N 1
ATOM 1456 C CA . ILE A 1 198 ? -0.522 5.689 9.351 1.00 87.31 198 ILE A CA 1
ATOM 1457 C C . ILE A 1 198 ? -0.207 7.122 8.935 1.00 87.31 198 ILE A C 1
ATOM 1459 O O . ILE A 1 198 ? -0.743 8.063 9.524 1.00 87.31 198 ILE A O 1
ATOM 1463 N N . VAL A 1 199 ? 0.656 7.285 7.935 1.00 84.31 199 VAL A N 1
ATOM 1464 C CA . VAL A 1 199 ? 0.988 8.588 7.346 1.00 84.31 199 VAL A CA 1
ATOM 1465 C C . VAL A 1 199 ? 0.227 8.741 6.033 1.00 84.31 199 VAL A C 1
ATOM 1467 O O . VAL A 1 199 ? 0.456 7.992 5.092 1.00 84.31 199 VAL A O 1
ATOM 1470 N N . GLU A 1 200 ? -0.694 9.696 5.966 1.00 85.69 200 GLU A N 1
ATOM 1471 C CA . GLU A 1 200 ? -1.472 10.024 4.770 1.00 85.69 200 GLU A CA 1
ATOM 1472 C C . GLU A 1 200 ? -0.848 11.207 4.034 1.00 85.69 200 GLU A C 1
ATOM 1474 O O . GLU A 1 200 ? -0.680 12.277 4.617 1.00 85.69 200 GLU A O 1
ATOM 1479 N N . ARG A 1 201 ? -0.596 11.050 2.736 1.00 81.38 201 ARG A N 1
ATOM 1480 C CA . ARG A 1 201 ? -0.235 12.129 1.814 1.00 81.38 201 ARG A CA 1
ATOM 1481 C C . ARG A 1 201 ? -1.351 12.344 0.800 1.00 81.38 201 ARG A C 1
ATOM 1483 O O . ARG A 1 201 ? -1.991 11.392 0.362 1.00 81.38 201 ARG A O 1
ATOM 1490 N N . ARG A 1 202 ? -1.580 13.589 0.382 1.00 78.62 202 ARG A N 1
ATOM 1491 C CA . ARG A 1 202 ? -2.526 13.907 -0.702 1.00 78.62 202 ARG A CA 1
ATOM 1492 C C . ARG A 1 202 ? -1.793 14.113 -2.018 1.00 78.62 202 ARG A C 1
ATOM 1494 O O . ARG A 1 202 ? -0.926 14.974 -2.114 1.00 78.62 202 ARG A O 1
ATOM 1501 N N . GLY A 1 203 ? -2.155 13.367 -3.053 1.00 77.62 203 GLY A N 1
ATOM 1502 C CA . GLY A 1 203 ? -1.442 13.396 -4.326 1.00 77.62 203 GLY A CA 1
ATOM 1503 C C . GLY A 1 203 ? -2.209 12.728 -5.456 1.00 77.62 203 GLY A C 1
ATOM 1504 O O . GLY A 1 203 ? -3.368 12.352 -5.295 1.00 77.62 203 GLY A O 1
ATOM 1505 N N . ALA A 1 204 ? -1.562 12.624 -6.615 1.00 79.75 204 ALA A N 1
ATOM 1506 C CA . ALA A 1 204 ? -2.029 11.735 -7.670 1.00 79.75 204 ALA A CA 1
ATOM 1507 C C . ALA A 1 204 ? -1.763 10.291 -7.231 1.00 79.75 204 ALA A C 1
ATOM 1509 O O . ALA A 1 204 ? -0.668 10.007 -6.745 1.00 79.75 204 ALA A O 1
ATOM 1510 N N . THR A 1 205 ? -2.749 9.409 -7.390 1.00 85.06 205 THR A N 1
ATOM 1511 C CA . THR A 1 205 ? -2.623 7.997 -7.013 1.00 85.06 205 THR A CA 1
ATOM 1512 C C . THR A 1 205 ? -2.676 7.094 -8.236 1.00 85.06 205 THR A C 1
ATOM 1514 O O . THR A 1 205 ? -3.304 7.423 -9.247 1.00 85.06 205 THR A O 1
ATOM 1517 N N . VAL A 1 206 ? -2.017 5.943 -8.151 1.00 86.56 206 VAL A N 1
ATOM 1518 C CA . VAL A 1 206 ? -2.114 4.873 -9.147 1.00 86.56 206 VAL A CA 1
ATOM 1519 C C . VAL A 1 206 ? -3.508 4.249 -9.094 1.00 86.56 206 VAL A C 1
ATOM 1521 O O . VAL A 1 206 ? -4.087 3.978 -10.142 1.00 86.56 206 VAL A O 1
ATOM 1524 N N . ALA A 1 207 ? -4.094 4.101 -7.900 1.00 87.88 207 ALA A N 1
ATOM 1525 C CA . ALA A 1 207 ? -5.462 3.611 -7.735 1.00 87.88 207 ALA A CA 1
ATOM 1526 C C . ALA A 1 207 ? -6.495 4.454 -8.509 1.00 87.88 207 ALA A C 1
ATOM 1528 O O . ALA A 1 207 ? -7.360 3.895 -9.177 1.00 87.88 207 ALA A O 1
ATOM 1529 N N . GLU A 1 208 ? -6.400 5.790 -8.468 1.00 88.06 208 GLU A N 1
ATOM 1530 C CA . GLU A 1 208 ? -7.311 6.669 -9.217 1.00 88.06 208 GLU A CA 1
ATOM 1531 C C . GLU A 1 208 ? -7.142 6.509 -10.732 1.00 88.06 208 GLU A C 1
ATOM 1533 O O . GLU A 1 208 ? -8.135 6.391 -11.444 1.00 88.06 208 GLU A O 1
ATOM 1538 N N . GLN A 1 209 ? -5.903 6.406 -11.215 1.00 89.56 209 GLN A N 1
ATOM 1539 C CA . GLN A 1 209 ? -5.627 6.183 -12.638 1.00 89.56 209 GLN A CA 1
ATOM 1540 C C . GLN A 1 209 ? -6.123 4.808 -13.118 1.00 89.56 209 GLN A C 1
ATOM 1542 O O . GLN A 1 209 ? -6.629 4.687 -14.230 1.00 89.56 209 GLN A O 1
ATOM 1547 N N . ILE A 1 210 ? -6.012 3.764 -12.289 1.00 88.75 210 ILE A N 1
ATOM 1548 C CA . ILE A 1 210 ? -6.567 2.436 -12.597 1.00 88.75 210 ILE A CA 1
ATOM 1549 C C . ILE A 1 210 ? -8.091 2.512 -12.730 1.00 88.75 210 ILE A C 1
ATOM 1551 O O . ILE A 1 210 ? -8.645 1.963 -13.680 1.00 88.75 210 ILE A O 1
ATOM 1555 N N . GLU A 1 211 ? -8.773 3.200 -11.811 1.00 91.25 211 GLU A N 1
ATOM 1556 C CA . GLU A 1 211 ? -10.227 3.383 -11.878 1.00 91.25 211 GLU A CA 1
ATOM 1557 C C . GLU A 1 211 ? -10.662 4.122 -13.146 1.00 91.25 211 GLU A C 1
ATOM 1559 O O . GLU A 1 211 ? -11.616 3.698 -13.800 1.00 91.25 211 GLU A O 1
ATOM 1564 N N . GLU A 1 212 ? -9.934 5.174 -13.530 1.00 90.25 212 GLU A N 1
ATOM 1565 C CA . GLU A 1 212 ? -10.166 5.906 -14.778 1.00 90.25 212 GLU A CA 1
ATOM 1566 C C . GLU A 1 212 ? -10.050 4.992 -16.004 1.00 90.25 212 GLU A C 1
ATOM 1568 O O . GLU A 1 212 ? -10.928 5.009 -16.867 1.00 90.25 212 GLU A O 1
ATOM 1573 N N . LEU A 1 213 ? -9.017 4.145 -16.056 1.00 89.88 213 LEU A N 1
ATOM 1574 C CA . LEU A 1 213 ? -8.822 3.178 -17.142 1.00 89.88 213 LEU A CA 1
ATOM 1575 C C . LEU A 1 213 ? -9.909 2.090 -17.165 1.00 89.88 213 LEU A C 1
ATOM 1577 O O . LEU A 1 213 ? -10.333 1.659 -18.239 1.00 89.88 213 LEU A O 1
ATOM 1581 N N . LEU A 1 214 ? -10.381 1.650 -15.995 1.00 88.75 214 LEU A N 1
ATOM 1582 C CA . LEU A 1 214 ? -11.495 0.705 -15.854 1.00 88.75 214 LEU A CA 1
ATOM 1583 C C . LEU A 1 214 ? -12.862 1.337 -16.159 1.00 88.75 214 LEU A C 1
ATOM 1585 O O . LEU A 1 214 ? -13.837 0.607 -16.334 1.00 88.75 214 LEU A O 1
ATOM 1589 N N . GLY A 1 215 ? -12.956 2.668 -16.212 1.00 90.31 215 GLY A N 1
ATOM 1590 C CA . GLY A 1 215 ? -14.229 3.376 -16.337 1.00 90.31 215 GLY A CA 1
ATOM 1591 C C . GLY A 1 215 ? -15.118 3.237 -15.097 1.00 90.31 215 GLY A C 1
ATOM 1592 O O . GLY A 1 215 ? -16.342 3.320 -15.208 1.00 90.31 215 GLY A O 1
ATOM 1593 N N . ILE A 1 216 ? -14.522 3.011 -13.923 1.00 87.50 216 ILE A N 1
ATOM 1594 C CA . ILE A 1 216 ? -15.231 2.911 -12.641 1.00 87.50 216 ILE A CA 1
ATOM 1595 C C . ILE A 1 216 ? -14.908 4.116 -11.759 1.00 87.50 216 ILE A C 1
ATOM 1597 O O . ILE A 1 216 ? -13.956 4.856 -11.993 1.00 87.50 216 ILE A O 1
ATOM 1601 N N . ARG A 1 217 ? -15.709 4.325 -10.714 1.00 84.62 217 ARG A N 1
ATOM 1602 C CA . ARG A 1 217 ? -15.395 5.300 -9.670 1.00 84.62 217 ARG A CA 1
ATOM 1603 C C . ARG A 1 217 ? -15.862 4.770 -8.332 1.00 84.62 217 ARG A C 1
ATOM 1605 O O . ARG A 1 217 ? -17.063 4.602 -8.125 1.00 84.62 217 ARG A O 1
ATOM 1612 N N . THR A 1 218 ? -14.920 4.527 -7.432 1.00 84.94 218 THR A N 1
ATOM 1613 C CA . THR A 1 218 ? -15.236 3.995 -6.108 1.00 84.94 218 THR A CA 1
ATOM 1614 C C . THR A 1 218 ? -15.284 5.097 -5.054 1.00 84.94 218 THR A C 1
ATOM 1616 O O . THR A 1 218 ? -14.856 6.246 -5.266 1.00 84.94 218 THR A O 1
ATOM 1619 N N . ARG A 1 219 ? -15.840 4.738 -3.893 1.00 78.31 219 ARG A N 1
ATOM 1620 C CA . ARG A 1 219 ? -15.916 5.621 -2.731 1.00 78.31 219 ARG A CA 1
ATOM 1621 C C . ARG A 1 219 ? -14.559 5.763 -2.052 1.00 78.31 219 ARG A C 1
ATOM 1623 O O . ARG A 1 219 ? -14.260 6.846 -1.557 1.00 78.31 219 ARG A O 1
ATOM 1630 N N . THR A 1 220 ? -13.769 4.692 -2.043 1.00 84.25 220 THR A N 1
ATOM 1631 C CA . THR A 1 220 ? -12.485 4.644 -1.354 1.00 84.25 220 THR A CA 1
ATOM 1632 C C . THR A 1 220 ? -11.371 4.213 -2.279 1.00 84.25 220 THR A C 1
ATOM 1634 O O . THR A 1 220 ? -11.342 3.074 -2.716 1.00 84.25 220 THR A O 1
ATOM 1637 N N . ARG A 1 221 ? -10.414 5.108 -2.539 1.00 87.75 221 ARG A N 1
ATOM 1638 C CA . ARG A 1 221 ? -9.254 4.780 -3.369 1.00 87.75 221 ARG A CA 1
ATOM 1639 C C . ARG A 1 221 ? -7.978 5.415 -2.845 1.00 87.75 221 ARG A C 1
ATOM 1641 O O . ARG A 1 221 ? -7.972 6.609 -2.545 1.00 87.75 221 ARG A O 1
ATOM 1648 N N . PHE A 1 222 ? -6.919 4.628 -2.712 1.00 89.44 222 PHE A N 1
ATOM 1649 C CA . PHE A 1 222 ? -5.628 5.100 -2.211 1.00 89.44 222 PHE A CA 1
ATOM 1650 C C . PHE A 1 222 ? -4.494 4.147 -2.575 1.00 89.44 222 PHE A C 1
ATOM 1652 O O . PHE A 1 222 ? -4.715 2.965 -2.849 1.00 89.44 222 PHE A O 1
ATOM 1659 N N . ASP A 1 223 ? -3.277 4.675 -2.517 1.00 88.69 223 ASP A N 1
ATOM 1660 C CA . ASP A 1 223 ? -2.056 3.906 -2.672 1.00 88.69 223 ASP A CA 1
ATOM 1661 C C . ASP A 1 223 ? -1.460 3.567 -1.299 1.00 88.69 223 ASP A C 1
ATOM 1663 O O . ASP A 1 223 ? -1.392 4.436 -0.434 1.00 88.69 223 ASP A O 1
ATOM 1667 N N . LEU A 1 224 ? -1.005 2.331 -1.090 1.00 88.25 224 LEU A N 1
ATOM 1668 C CA . LEU A 1 224 ? -0.236 1.909 0.087 1.00 88.25 224 LEU A CA 1
ATOM 1669 C C . LEU A 1 224 ? 1.237 1.736 -0.265 1.00 88.25 224 LEU A C 1
ATOM 1671 O O . LEU A 1 224 ? 1.579 0.975 -1.172 1.00 88.25 224 LEU A O 1
ATOM 1675 N N . HIS A 1 225 ? 2.111 2.360 0.519 1.00 85.50 225 HIS A N 1
ATOM 1676 C CA . HIS A 1 225 ? 3.552 2.333 0.311 1.00 85.50 225 HIS A CA 1
ATOM 1677 C C . HIS A 1 225 ? 4.253 1.403 1.297 1.00 85.50 225 HIS A C 1
ATOM 1679 O O . HIS A 1 225 ? 4.657 1.803 2.387 1.00 85.50 225 HIS A O 1
ATOM 1685 N N . ALA A 1 226 ? 4.395 0.134 0.901 1.00 78.94 226 ALA A N 1
ATOM 1686 C CA . ALA A 1 226 ? 4.956 -0.916 1.760 1.00 78.94 226 ALA A CA 1
ATOM 1687 C C . ALA A 1 226 ? 5.855 -1.938 1.028 1.00 78.94 226 ALA A C 1
ATOM 1689 O O . ALA A 1 226 ? 6.109 -3.029 1.543 1.00 78.94 226 ALA A O 1
ATOM 1690 N N . ALA A 1 227 ? 6.386 -1.580 -0.149 1.00 79.19 227 ALA A N 1
ATOM 1691 C CA . ALA A 1 227 ? 7.325 -2.405 -0.922 1.00 79.19 227 ALA A CA 1
ATOM 1692 C C . ALA A 1 227 ? 6.906 -3.882 -1.010 1.00 79.19 227 ALA A C 1
ATOM 1694 O O . ALA A 1 227 ? 5.751 -4.175 -1.306 1.00 79.19 227 ALA A O 1
ATOM 1695 N N . CYS A 1 228 ? 7.823 -4.814 -0.733 1.00 78.12 228 CYS A N 1
ATOM 1696 C CA . CYS A 1 228 ? 7.593 -6.254 -0.847 1.00 78.12 228 CYS A CA 1
ATOM 1697 C C . CYS A 1 228 ? 6.481 -6.791 0.074 1.00 78.12 228 CYS A C 1
ATOM 1699 O O . CYS A 1 228 ? 5.967 -7.875 -0.178 1.00 78.12 228 CYS A O 1
ATOM 1701 N N . ALA A 1 229 ? 6.112 -6.062 1.134 1.00 79.50 229 ALA A N 1
ATOM 1702 C CA . ALA A 1 229 ? 4.998 -6.420 2.017 1.00 79.50 229 ALA A CA 1
ATOM 1703 C C . ALA A 1 229 ? 3.662 -5.796 1.570 1.00 79.50 229 ALA A C 1
ATOM 1705 O O . ALA A 1 229 ? 2.617 -6.088 2.152 1.00 79.50 229 ALA A O 1
ATOM 1706 N N . GLY A 1 230 ? 3.693 -4.945 0.537 1.00 82.19 230 GLY A N 1
ATOM 1707 C CA . GLY A 1 230 ? 2.584 -4.098 0.122 1.00 82.19 230 GLY A CA 1
ATOM 1708 C C . GLY A 1 230 ? 1.316 -4.871 -0.177 1.00 82.19 230 GLY A C 1
ATOM 1709 O O . GLY A 1 230 ? 0.284 -4.550 0.401 1.00 82.19 230 GLY A O 1
ATOM 1710 N N . PHE A 1 231 ? 1.395 -5.920 -0.997 1.00 84.50 231 PHE A N 1
ATOM 1711 C CA . PHE A 1 231 ? 0.206 -6.668 -1.401 1.00 84.50 231 PHE A CA 1
ATOM 1712 C C . PHE A 1 231 ? -0.528 -7.288 -0.204 1.00 84.50 231 PHE A C 1
ATOM 1714 O O . PHE A 1 231 ? -1.732 -7.104 -0.066 1.00 84.50 231 PHE A O 1
ATOM 1721 N N . GLY A 1 232 ? 0.201 -7.927 0.720 1.00 84.56 232 GLY A N 1
ATOM 1722 C CA . GLY A 1 232 ? -0.385 -8.467 1.951 1.00 84.56 232 GLY A CA 1
ATOM 1723 C C . GLY A 1 232 ? -1.025 -7.383 2.824 1.00 84.56 232 GLY A C 1
ATOM 1724 O O . GLY A 1 232 ? -2.134 -7.561 3.315 1.00 84.56 232 GLY A O 1
ATOM 1725 N N . TYR A 1 233 ? -0.381 -6.219 2.952 1.00 83.81 233 TYR A N 1
ATOM 1726 C CA . TYR A 1 233 ? -0.961 -5.078 3.671 1.00 83.81 233 TYR A CA 1
ATOM 1727 C C . TYR A 1 233 ? -2.215 -4.525 2.983 1.00 83.81 233 TYR A C 1
ATOM 1729 O O . TYR A 1 233 ? -3.139 -4.092 3.669 1.00 83.81 233 TYR A O 1
ATOM 1737 N N . GLY A 1 234 ? -2.262 -4.553 1.650 1.00 86.62 234 GLY A N 1
ATOM 1738 C CA . GLY A 1 234 ? -3.439 -4.189 0.867 1.00 86.62 234 GLY A CA 1
ATOM 1739 C C . GLY A 1 234 ? -4.613 -5.132 1.098 1.00 86.62 234 GLY A C 1
ATOM 1740 O O . GLY A 1 234 ? -5.727 -4.656 1.287 1.00 86.62 234 GLY A O 1
ATOM 1741 N N . LEU A 1 235 ? -4.364 -6.444 1.157 1.00 86.31 235 LEU A N 1
ATOM 1742 C CA . LEU A 1 235 ? -5.392 -7.441 1.476 1.00 86.31 235 LEU A CA 1
ATOM 1743 C C . LEU A 1 235 ? -5.944 -7.254 2.895 1.00 86.31 235 LEU A C 1
ATOM 1745 O O . LEU A 1 235 ? -7.158 -7.239 3.083 1.00 86.31 235 LEU A O 1
ATOM 1749 N N . ASP A 1 236 ? -5.065 -7.048 3.878 1.00 83.31 236 ASP A N 1
ATOM 1750 C CA . ASP A 1 236 ? -5.457 -6.758 5.262 1.00 83.31 236 ASP A CA 1
ATOM 1751 C C . ASP A 1 236 ? -6.305 -5.481 5.352 1.00 83.31 236 ASP A C 1
ATOM 1753 O O . ASP A 1 236 ? -7.339 -5.462 6.021 1.00 83.31 236 ASP A O 1
ATOM 1757 N N . ALA A 1 237 ? -5.890 -4.414 4.662 1.00 85.44 237 ALA A N 1
ATOM 1758 C CA . ALA A 1 237 ? -6.622 -3.153 4.633 1.00 85.44 237 ALA A CA 1
ATOM 1759 C C . ALA A 1 237 ? -7.984 -3.295 3.937 1.00 85.44 237 ALA A C 1
ATOM 1761 O O . ALA A 1 237 ? -8.977 -2.782 4.446 1.00 85.44 237 ALA A O 1
ATOM 1762 N N . ALA A 1 238 ? -8.052 -4.015 2.814 1.00 86.38 238 ALA A N 1
ATOM 1763 C CA . ALA A 1 238 ? -9.300 -4.305 2.113 1.00 86.38 238 ALA A CA 1
ATOM 1764 C C . ALA A 1 238 ? -10.263 -5.105 2.992 1.00 86.38 238 ALA A C 1
ATOM 1766 O O . ALA A 1 238 ? -11.414 -4.710 3.154 1.00 86.38 238 ALA A O 1
ATOM 1767 N N . SER A 1 239 ? -9.779 -6.173 3.633 1.00 84.69 239 SER A N 1
ATOM 1768 C CA . SER A 1 239 ? -10.584 -6.965 4.566 1.00 84.69 239 SER A CA 1
ATOM 1769 C C . SER A 1 239 ? -11.083 -6.126 5.740 1.00 84.69 239 SER A C 1
ATOM 1771 O O . SER A 1 239 ? -12.190 -6.361 6.218 1.00 84.69 239 SER A O 1
ATOM 1773 N N . ALA A 1 240 ? -10.286 -5.163 6.213 1.00 81.31 240 ALA A N 1
ATOM 1774 C CA . ALA A 1 240 ? -10.692 -4.287 7.300 1.00 81.31 240 ALA A CA 1
ATOM 1775 C C . ALA A 1 240 ? -11.745 -3.254 6.868 1.00 81.31 240 ALA A C 1
ATOM 1777 O O . ALA A 1 240 ? -12.603 -2.893 7.666 1.00 81.31 240 ALA A O 1
ATOM 1778 N N . LEU A 1 241 ? -11.677 -2.782 5.622 1.00 82.31 241 LEU A N 1
ATOM 1779 C CA . LEU A 1 241 ? -12.570 -1.765 5.064 1.00 82.31 241 LEU A CA 1
ATOM 1780 C C . LEU A 1 241 ? -13.826 -2.345 4.399 1.00 82.31 241 LEU A C 1
ATOM 1782 O O . LEU A 1 241 ? -14.701 -1.574 4.009 1.00 82.31 241 LEU A O 1
ATOM 1786 N N . LEU A 1 242 ? -13.922 -3.668 4.254 1.00 80.00 242 LEU A N 1
ATOM 1787 C CA . LEU A 1 242 ? -15.033 -4.335 3.586 1.00 80.00 242 LEU A CA 1
ATOM 1788 C C . LEU A 1 242 ? -16.367 -3.989 4.266 1.00 80.00 242 LEU A C 1
ATOM 1790 O O . LEU A 1 242 ? -16.570 -4.283 5.444 1.00 80.00 242 LEU A O 1
ATOM 1794 N N . GLN A 1 243 ? -17.289 -3.381 3.514 1.00 71.56 243 GLN A N 1
ATOM 1795 C CA . GLN A 1 243 ? -18.611 -3.003 4.024 1.00 71.56 243 GLN A CA 1
ATOM 1796 C C . GLN A 1 243 ? -19.737 -3.757 3.324 1.00 71.56 243 GLN A C 1
ATOM 1798 O O . GLN A 1 243 ? -20.471 -4.505 3.971 1.00 71.56 243 GLN A O 1
ATOM 1803 N N . ARG A 1 244 ? -19.9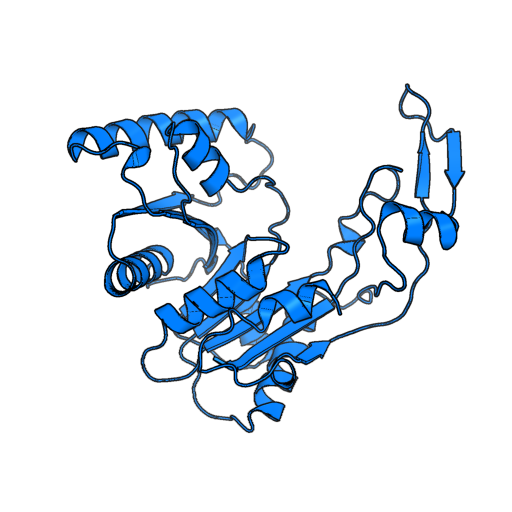23 -3.529 2.018 1.00 78.25 244 ARG A N 1
ATOM 1804 C CA . ARG A 1 244 ? -21.095 -4.017 1.273 1.00 78.25 244 ARG A CA 1
ATOM 1805 C C . ARG A 1 244 ? -20.732 -4.725 -0.024 1.00 78.25 244 ARG A C 1
ATOM 1807 O O . ARG A 1 244 ? -21.422 -5.671 -0.394 1.00 78.25 244 ARG A O 1
ATOM 1814 N N . HIS A 1 245 ? -19.687 -4.255 -0.690 1.00 86.62 245 HIS A N 1
ATOM 1815 C CA . HIS A 1 245 ? -19.185 -4.745 -1.967 1.00 86.62 245 HIS A CA 1
ATOM 1816 C C . HIS A 1 245 ? -17.687 -5.019 -1.867 1.00 86.62 245 HIS A C 1
ATOM 1818 O O . HIS A 1 245 ? -17.027 -4.453 -0.995 1.00 86.62 245 HIS A O 1
ATOM 1824 N N . PRO A 1 246 ? -17.136 -5.871 -2.742 1.00 88.44 246 PRO A N 1
ATOM 1825 C CA . PRO A 1 246 ? -15.726 -6.207 -2.688 1.00 88.44 246 PRO A CA 1
ATOM 1826 C C . PRO A 1 246 ? -14.819 -4.998 -2.928 1.00 88.44 246 PRO A C 1
ATOM 1828 O O . PRO A 1 246 ? -15.227 -3.982 -3.507 1.00 88.44 246 PRO A O 1
ATOM 1831 N N . TYR A 1 247 ? -13.567 -5.152 -2.515 1.00 90.00 247 TYR A N 1
ATOM 1832 C CA . TYR A 1 247 ? -12.469 -4.238 -2.802 1.00 90.00 247 TYR A CA 1
ATOM 1833 C C . TYR A 1 247 ? -11.569 -4.804 -3.895 1.00 90.00 247 TYR A C 1
ATOM 1835 O O . TYR A 1 247 ? -11.269 -5.995 -3.930 1.00 90.00 247 TYR A O 1
ATOM 1843 N N . LEU A 1 248 ? -11.081 -3.928 -4.766 1.00 90.81 248 LEU A N 1
ATOM 1844 C CA . LEU A 1 248 ? -10.046 -4.265 -5.731 1.00 90.81 248 LEU A CA 1
ATOM 1845 C C . LEU A 1 248 ? -8.674 -3.942 -5.128 1.00 90.81 248 LEU A C 1
ATOM 1847 O O . LEU A 1 248 ? -8.348 -2.776 -4.908 1.00 90.81 248 LEU A O 1
ATOM 1851 N N . VAL A 1 249 ? -7.856 -4.962 -4.876 1.00 91.00 249 VAL A N 1
ATOM 1852 C CA . VAL A 1 249 ? -6.474 -4.796 -4.407 1.00 91.00 249 VAL A CA 1
ATOM 1853 C C . VAL A 1 249 ? -5.532 -5.046 -5.571 1.00 91.00 249 VAL A C 1
ATOM 1855 O O . VAL A 1 249 ? -5.524 -6.131 -6.142 1.00 91.00 249 VAL A O 1
ATOM 1858 N N . VAL A 1 250 ? -4.723 -4.051 -5.916 1.00 89.12 250 VAL A N 1
ATOM 1859 C CA . VAL A 1 250 ? -3.770 -4.107 -7.029 1.00 89.12 250 VAL A CA 1
ATOM 1860 C C . VAL A 1 250 ? -2.371 -3.849 -6.495 1.00 89.12 250 VAL A C 1
ATOM 1862 O O . VAL A 1 250 ? -2.177 -2.959 -5.686 1.00 89.12 250 VAL A O 1
ATOM 1865 N N . SER A 1 251 ? -1.371 -4.584 -6.956 1.00 89.38 251 SER A N 1
ATOM 1866 C CA . SER A 1 251 ? 0.036 -4.210 -6.848 1.00 89.38 251 SER A CA 1
ATOM 1867 C C . SER A 1 251 ? 0.575 -4.011 -8.248 1.00 89.38 251 SER A C 1
ATOM 1869 O O . SER A 1 251 ? 0.302 -4.831 -9.118 1.00 89.38 251 SER A O 1
ATOM 1871 N N . SER A 1 252 ? 1.317 -2.937 -8.492 1.00 85.00 252 SER A N 1
ATOM 1872 C CA . SER A 1 252 ? 1.933 -2.723 -9.797 1.00 85.00 252 SER A CA 1
ATOM 1873 C C . SER A 1 252 ? 3.213 -1.933 -9.679 1.00 85.00 252 SER A C 1
ATOM 1875 O O . SER A 1 252 ? 3.199 -0.877 -9.056 1.00 85.00 252 SER A O 1
ATOM 1877 N N . GLU A 1 253 ? 4.258 -2.390 -10.374 1.00 85.69 253 GLU A N 1
ATOM 1878 C CA . GLU A 1 253 ? 5.527 -1.683 -10.460 1.00 85.69 253 GLU A CA 1
ATOM 1879 C C . GLU A 1 253 ? 6.220 -1.639 -11.807 1.00 85.69 253 GLU A C 1
ATOM 1881 O O . GLU A 1 253 ? 6.235 -2.613 -12.559 1.00 85.69 253 GLU A O 1
ATOM 1886 N N . THR A 1 254 ? 6.892 -0.504 -12.023 1.00 80.62 254 THR A N 1
ATOM 1887 C CA . THR A 1 254 ? 7.863 -0.250 -13.090 1.00 80.62 254 THR A CA 1
ATOM 1888 C C . THR A 1 254 ? 9.239 0.160 -12.539 1.00 80.62 254 THR A C 1
ATOM 1890 O O . THR A 1 254 ? 9.898 1.053 -13.078 1.00 80.62 254 THR A O 1
ATOM 1893 N N . LEU A 1 255 ? 9.664 -0.457 -11.428 1.00 80.19 255 LEU A N 1
ATOM 1894 C CA . LEU A 1 255 ? 10.917 -0.158 -10.715 1.00 80.19 255 LEU A CA 1
ATOM 1895 C C . LEU A 1 255 ? 12.183 -0.350 -11.552 1.00 80.19 255 LEU A C 1
ATOM 1897 O O . LEU A 1 255 ? 13.230 0.217 -11.230 1.00 80.19 255 LEU A O 1
ATOM 1901 N N . SER A 1 256 ? 12.116 -1.130 -12.628 1.00 75.50 256 SER A N 1
ATOM 1902 C CA . SER A 1 256 ? 13.251 -1.309 -13.524 1.00 75.50 256 SER A CA 1
ATOM 1903 C C . SER A 1 256 ? 13.730 0.009 -14.138 1.00 75.50 256 SER A C 1
ATOM 1905 O O . SER A 1 256 ? 14.897 0.097 -14.510 1.00 75.50 256 SER A O 1
ATOM 1907 N N . ARG A 1 257 ? 12.866 1.031 -14.225 1.00 77.19 257 ARG A N 1
ATOM 1908 C CA . ARG A 1 257 ? 13.189 2.368 -14.754 1.00 77.19 257 ARG A CA 1
ATOM 1909 C C . ARG A 1 257 ? 13.901 3.258 -13.746 1.00 77.19 257 ARG A C 1
ATOM 1911 O O . ARG A 1 257 ? 14.723 4.074 -14.138 1.00 77.19 257 ARG A O 1
ATOM 1918 N N . GLU A 1 258 ? 13.595 3.058 -12.472 1.00 76.81 258 GLU A N 1
ATOM 1919 C CA . GLU A 1 258 ? 14.188 3.780 -11.342 1.00 76.81 258 GLU A CA 1
ATOM 1920 C C . GLU A 1 258 ? 15.485 3.111 -10.856 1.00 76.81 258 GLU A C 1
ATOM 1922 O O . GLU A 1 258 ? 16.183 3.626 -9.987 1.00 76.81 258 GLU A O 1
ATOM 1927 N N . THR A 1 259 ? 15.813 1.935 -11.399 1.00 75.12 259 THR A N 1
ATOM 1928 C CA . THR A 1 259 ? 17.031 1.205 -11.049 1.00 75.12 259 THR A CA 1
ATOM 1929 C C . THR A 1 259 ? 18.250 1.939 -11.598 1.00 75.12 259 THR A C 1
ATOM 1931 O O . THR A 1 259 ? 18.397 2.084 -12.813 1.00 75.12 259 THR A O 1
ATOM 1934 N N . ASP A 1 260 ? 19.172 2.335 -10.719 1.00 73.31 260 ASP A N 1
ATOM 1935 C CA . ASP A 1 260 ? 20.482 2.807 -11.158 1.00 73.31 260 ASP A CA 1
ATOM 1936 C C . ASP A 1 260 ? 21.317 1.618 -11.658 1.00 73.31 260 ASP A C 1
ATOM 1938 O O . ASP A 1 260 ? 21.915 0.886 -10.874 1.00 73.31 260 ASP A O 1
ATOM 1942 N N . TYR A 1 261 ? 21.333 1.400 -12.974 1.00 72.62 261 TYR A N 1
ATOM 1943 C CA . TYR A 1 261 ? 22.156 0.367 -13.623 1.00 72.62 261 TYR A CA 1
ATOM 1944 C C . TYR A 1 261 ? 23.643 0.705 -13.648 1.00 72.62 261 TYR A C 1
ATOM 1946 O O . TYR A 1 261 ? 24.473 -0.135 -14.012 1.00 72.62 261 TYR A O 1
ATOM 1954 N N . SER A 1 262 ? 23.962 1.947 -13.302 1.00 64.88 262 SER A N 1
ATOM 1955 C CA . SER A 1 262 ? 25.313 2.395 -13.095 1.00 64.88 262 SER A CA 1
ATOM 1956 C C . SER A 1 262 ? 25.846 1.685 -11.837 1.00 64.88 262 SER A C 1
ATOM 1958 O O . SER A 1 262 ? 26.725 0.848 -11.970 1.00 64.88 262 SER A O 1
ATOM 1960 N N . ASP A 1 263 ? 25.229 1.791 -10.661 1.00 67.31 263 ASP A N 1
ATOM 1961 C CA . ASP A 1 263 ? 25.726 1.120 -9.447 1.00 67.31 263 ASP A CA 1
ATOM 1962 C C . ASP A 1 263 ? 25.694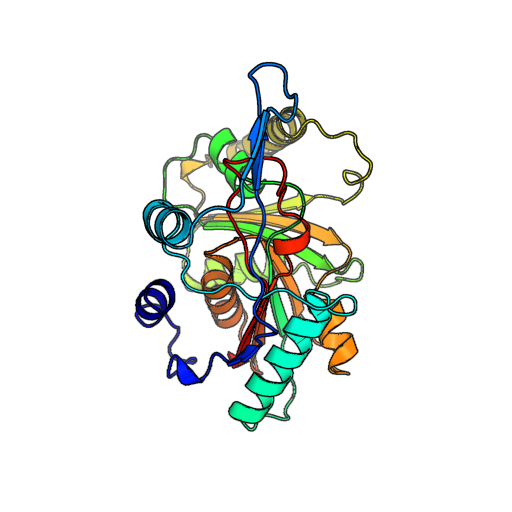 -0.431 -9.494 1.00 67.31 263 ASP A C 1
ATOM 1964 O O . ASP A 1 263 ? 24.646 -1.076 -9.553 1.00 67.31 263 ASP A O 1
ATOM 1968 N N . ALA A 1 264 ? 26.872 -1.061 -9.375 1.00 65.69 264 ALA A N 1
ATOM 1969 C CA . ALA A 1 264 ? 27.035 -2.519 -9.298 1.00 65.69 264 ALA A CA 1
ATOM 1970 C C . ALA A 1 264 ? 26.343 -3.170 -8.087 1.00 65.69 264 ALA A C 1
ATOM 1972 O O . ALA A 1 264 ? 26.109 -4.380 -8.099 1.00 65.69 264 ALA A O 1
ATOM 1973 N N . ASN A 1 265 ? 26.058 -2.400 -7.035 1.00 68.81 265 ASN A N 1
ATOM 1974 C CA . ASN A 1 265 ? 25.355 -2.873 -5.843 1.00 68.81 265 ASN A CA 1
ATOM 1975 C C . ASN A 1 265 ? 23.839 -2.658 -5.932 1.00 68.81 265 ASN A C 1
ATOM 1977 O O . ASN A 1 265 ? 23.110 -3.110 -5.047 1.00 68.81 265 ASN A O 1
ATOM 1981 N N . SER A 1 266 ? 23.367 -1.990 -6.989 1.00 70.06 266 SER A N 1
ATOM 1982 C CA . SER A 1 266 ? 21.952 -1.735 -7.206 1.00 70.06 266 SER A CA 1
ATOM 1983 C C . SER A 1 266 ? 21.200 -3.052 -7.434 1.00 70.06 266 SER A C 1
ATOM 1985 O O . SER A 1 266 ? 21.621 -3.878 -8.260 1.00 70.06 266 SER A O 1
ATOM 1987 N N . PRO A 1 267 ? 20.094 -3.294 -6.709 1.00 71.81 267 PRO A N 1
ATOM 1988 C CA . PRO A 1 267 ? 19.265 -4.468 -6.933 1.00 71.81 267 PRO A CA 1
ATOM 1989 C C . PRO A 1 267 ? 1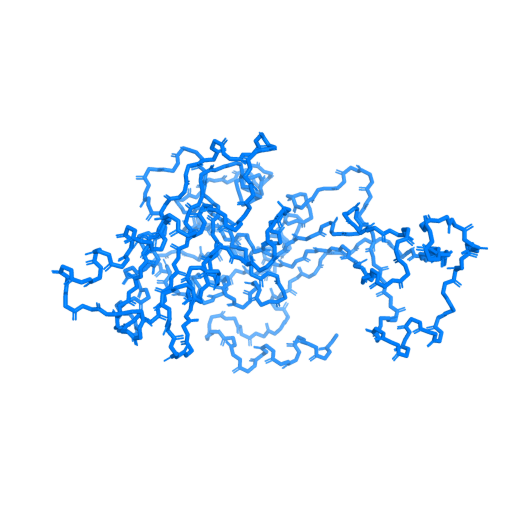8.652 -4.433 -8.338 1.00 71.81 267 PRO A C 1
ATOM 1991 O O . PRO A 1 267 ? 18.132 -3.414 -8.786 1.00 71.81 267 PRO A O 1
ATOM 1994 N N . LEU A 1 268 ? 18.666 -5.571 -9.037 1.00 72.94 268 LEU A N 1
ATOM 1995 C CA . LEU A 1 268 ? 17.991 -5.682 -10.329 1.00 72.94 268 LEU A CA 1
ATOM 1996 C C . LEU A 1 268 ? 16.495 -5.918 -10.120 1.00 72.94 268 LEU A C 1
ATOM 1998 O O . LEU A 1 268 ? 16.070 -7.044 -9.854 1.00 72.94 268 LEU A O 1
ATOM 2002 N N . PHE A 1 269 ? 15.698 -4.868 -10.294 1.00 76.56 269 PHE A N 1
ATOM 2003 C CA . PHE A 1 269 ? 14.245 -4.984 -10.278 1.00 76.56 269 PHE A CA 1
ATOM 2004 C C . PHE A 1 269 ? 13.687 -5.473 -11.620 1.00 76.56 269 PHE A C 1
ATOM 2006 O O . PHE A 1 269 ? 14.285 -5.304 -12.694 1.00 76.56 269 PHE A O 1
ATOM 2013 N N . GLY A 1 270 ? 12.530 -6.123 -11.521 1.00 74.06 270 GLY A N 1
ATOM 2014 C CA . GLY A 1 270 ? 11.629 -6.391 -12.631 1.00 74.06 270 GLY A CA 1
ATOM 2015 C C . GLY A 1 270 ? 10.327 -5.621 -12.437 1.00 74.06 270 GLY A C 1
ATOM 2016 O O . GLY A 1 270 ? 10.015 -5.185 -11.329 1.00 74.06 270 GLY A O 1
ATOM 2017 N N . ASP A 1 271 ? 9.587 -5.497 -13.525 1.00 81.31 271 ASP A N 1
ATOM 2018 C CA . ASP A 1 271 ? 8.303 -4.819 -13.593 1.00 81.31 271 ASP A CA 1
ATOM 2019 C C . ASP A 1 271 ? 7.173 -5.839 -13.691 1.00 81.31 271 ASP A C 1
ATOM 2021 O O . ASP A 1 271 ? 7.339 -6.923 -14.264 1.00 81.31 271 ASP A O 1
ATOM 2025 N N . GLY A 1 272 ? 6.007 -5.481 -13.169 1.00 79.44 272 GLY A N 1
ATOM 2026 C CA . GLY A 1 272 ? 4.833 -6.339 -13.216 1.00 79.44 272 GLY A CA 1
ATOM 2027 C C . GLY A 1 272 ? 3.693 -5.821 -12.360 1.00 79.44 272 GLY A C 1
ATOM 2028 O O . GLY A 1 272 ? 3.855 -4.885 -11.580 1.00 79.44 272 GLY A O 1
ATOM 2029 N N . ALA A 1 273 ? 2.535 -6.455 -12.505 1.00 84.69 273 ALA A N 1
ATOM 2030 C CA . ALA A 1 273 ? 1.372 -6.176 -11.677 1.00 84.69 273 ALA A CA 1
ATOM 2031 C C . ALA A 1 273 ? 0.642 -7.456 -11.282 1.00 84.69 273 ALA A C 1
ATOM 2033 O O . ALA A 1 273 ? 0.668 -8.440 -12.017 1.00 84.69 273 ALA A O 1
ATOM 2034 N N . GLY A 1 274 ? -0.033 -7.419 -10.140 1.00 84.50 274 GLY A N 1
ATOM 2035 C CA . GLY A 1 274 ? -0.942 -8.449 -9.656 1.00 84.50 274 GLY A CA 1
ATOM 2036 C C . GLY A 1 274 ? -2.191 -7.803 -9.072 1.00 84.50 274 GLY A C 1
ATOM 2037 O O . GLY A 1 274 ? -2.118 -6.698 -8.542 1.00 84.50 274 GLY A O 1
ATOM 2038 N N . ALA A 1 275 ? -3.340 -8.463 -9.160 1.00 87.50 275 ALA A N 1
ATOM 2039 C CA . ALA A 1 275 ? -4.562 -7.967 -8.536 1.00 87.50 275 ALA A CA 1
ATOM 2040 C C . ALA A 1 275 ? -5.403 -9.100 -7.952 1.00 87.50 275 ALA A C 1
ATOM 2042 O O . ALA A 1 275 ? -5.331 -10.229 -8.433 1.00 87.50 275 ALA A O 1
ATOM 2043 N N . ALA A 1 276 ? -6.202 -8.764 -6.944 1.00 87.44 276 ALA A N 1
ATOM 2044 C CA . ALA A 1 276 ? -7.200 -9.623 -6.327 1.00 87.44 276 ALA A CA 1
ATOM 2045 C C . ALA A 1 276 ? -8.482 -8.827 -6.050 1.00 87.44 276 ALA A C 1
ATOM 2047 O O . ALA A 1 276 ? -8.439 -7.626 -5.767 1.00 87.44 276 ALA A O 1
ATOM 2048 N N . LEU A 1 277 ? -9.617 -9.518 -6.118 1.00 85.88 277 LEU A N 1
ATOM 2049 C CA . LEU A 1 277 ? -10.903 -9.021 -5.645 1.00 85.88 277 LEU A CA 1
ATOM 2050 C C . LEU A 1 277 ? -11.151 -9.619 -4.253 1.00 85.88 277 LEU A C 1
ATOM 2052 O O . LEU A 1 277 ? -11.088 -10.839 -4.104 1.00 85.88 277 LEU A O 1
ATOM 2056 N N . VAL A 1 278 ? -11.375 -8.769 -3.249 1.00 85.31 278 VAL A N 1
ATOM 2057 C CA . VAL A 1 278 ? -11.450 -9.135 -1.820 1.00 85.31 278 VAL A CA 1
ATOM 2058 C C . VAL A 1 278 ? -12.837 -8.888 -1.260 1.00 85.31 278 VAL A C 1
ATOM 2060 O O . VAL A 1 278 ? -13.371 -7.786 -1.520 1.00 85.31 278 VAL A O 1
#

Sequence (278 aa):
MAAILALASHLPATVRTIEDIIEIVNERHGGVQHQYAPDGSIKKTVTPTRAAIMKFMGVEERRIAGKGESNASLGYHAAQKALAHAGYAGPIDGTICTTVATGTYPSNAARLHRALHGKKHCYAIDMTTPRTDPAGHATTLARELQAQRGGTYLVVREDAATLLGECNDATTASTDAEALNKLLARRGLTGADLNGIIVERRGATVAEQIEELLGIRTRTRFDLHAACAGFGYGLDAASALLQRHPYLVVSSETLSRETDYSDANSPLFGDGAGAALV